Protein AF-A0A1Z5LBX6-F1 (afdb_monomer_lite)

Secondary structure (DSSP, 8-state):
-HHHHHHHHSTT----HHHHHHHHHHHHHHHHHHHHHHHHHHHS---HHHHHHHHHHHHHHHHHHHHHHHHHHHTT--THHHHHHTSHHHHHHHHHHHHHHHHHHHHHHHHHHH--S-----HHHHHHHHHHHHHHHHHHHHHHIIIIIHHHHHHHHHHHHHHHTTTTTTSSSS-----------SSSSSSSSS---------------

Radius of gyration: 26.66 Å; chains: 1; bounding box: 72×55×70 Å

Organism: Ornithodoros moubata (NCBI:txid6938)

Foldseek 3Di:
DVLVVVCVVCLPPDDDPVVVVVLLVLLVVLVVVLVVVVVVVVPDVDDVVVVVVNVVVSVVSNVVSVSSQVSCLSNVNNVPVVVVCPDPVVVVVVQLVVLLVVCLVVLVVVVVVVDPDDDDDDPVVVVVVVVVSSVVSSVVSVVCCVVPVVVVVVVVCVVVCVPPVVPPVPPPPDDDDDDDDDDDPPDPPPDPDPDDDDDDDDDDDDDDD

pLDDT: mean 71.69, std 21.97, range [20.94, 92.88]

Structure (mmCIF, N/CA/C/O backbone):
data_AF-A0A1Z5LBX6-F1
#
_entry.id   AF-A0A1Z5LBX6-F1
#
loop_
_atom_site.group_PDB
_atom_site.id
_atom_site.type_symbol
_atom_site.label_atom_id
_atom_site.label_alt_id
_atom_site.label_comp_id
_atom_site.label_asym_id
_atom_site.label_entity_id
_atom_site.label_seq_id
_atom_site.pdbx_PDB_ins_code
_atom_site.Cartn_x
_atom_site.Cartn_y
_atom_site.Cartn_z
_atom_site.occupancy
_atom_site.B_iso_or_equiv
_atom_site.auth_seq_id
_atom_site.auth_comp_id
_atom_site.auth_asym_id
_atom_site.auth_atom_id
_atom_site.pdbx_PDB_model_num
ATOM 1 N N . MET A 1 1 ? -15.506 7.597 -2.269 1.00 74.12 1 MET A N 1
ATOM 2 C CA . MET A 1 1 ? -16.724 8.251 -1.733 1.00 74.12 1 MET A CA 1
ATOM 3 C C . MET A 1 1 ? -17.893 7.282 -1.579 1.00 74.12 1 MET A C 1
ATOM 5 O O . MET A 1 1 ? -18.380 7.164 -0.465 1.00 74.12 1 MET A O 1
ATOM 9 N N . PHE A 1 2 ? -18.284 6.528 -2.618 1.00 76.62 2 PHE A N 1
ATOM 10 C CA . PHE A 1 2 ? -19.387 5.547 -2.543 1.00 76.62 2 PHE A CA 1
ATOM 11 C C . PHE A 1 2 ? -19.300 4.568 -1.362 1.00 76.62 2 PHE A C 1
ATOM 13 O O . PHE A 1 2 ? -20.263 4.417 -0.619 1.00 76.62 2 PHE A O 1
ATOM 20 N N . LEU A 1 3 ? -18.126 3.980 -1.119 1.00 79.06 3 LEU A N 1
ATOM 21 C CA . LEU A 1 3 ? -17.914 3.110 0.039 1.00 79.06 3 LEU A CA 1
ATOM 22 C C . LEU A 1 3 ? -18.199 3.764 1.384 1.00 79.06 3 LEU A C 1
ATOM 24 O O . LEU A 1 3 ? -18.813 3.140 2.236 1.00 79.06 3 LEU A O 1
ATOM 28 N N . GLY A 1 4 ? -17.745 5.003 1.583 1.00 80.44 4 GLY A N 1
ATOM 29 C CA . GLY A 1 4 ? -17.941 5.706 2.849 1.00 80.44 4 GLY A CA 1
ATOM 30 C C . GLY A 1 4 ? -19.428 5.869 3.156 1.00 80.44 4 GLY A C 1
ATOM 31 O O . GLY A 1 4 ? -19.859 5.609 4.274 1.00 80.44 4 GLY A O 1
ATOM 32 N N . TYR A 1 5 ? -20.227 6.185 2.132 1.00 82.75 5 TYR A N 1
ATOM 33 C CA . TYR A 1 5 ? -21.682 6.240 2.253 1.00 82.75 5 TYR A CA 1
ATOM 34 C C . TYR A 1 5 ? -22.296 4.865 2.565 1.00 82.75 5 TYR A C 1
ATOM 36 O O . TYR A 1 5 ? -23.132 4.748 3.461 1.00 82.75 5 TYR A O 1
ATOM 44 N N . MET A 1 6 ? -21.852 3.805 1.878 1.00 79.38 6 MET A N 1
ATOM 45 C CA . MET A 1 6 ? -22.339 2.444 2.139 1.00 79.38 6 MET A CA 1
ATOM 46 C C . MET A 1 6 ? -21.989 1.965 3.553 1.00 79.38 6 MET A C 1
ATOM 48 O O . MET A 1 6 ? -22.830 1.377 4.222 1.00 79.38 6 MET A O 1
ATOM 52 N N . VAL A 1 7 ? -20.790 2.258 4.051 1.00 80.31 7 VAL A N 1
ATOM 53 C CA . VAL A 1 7 ? -20.359 1.878 5.404 1.00 80.31 7 VAL A CA 1
ATOM 54 C C . VAL A 1 7 ? -21.225 2.537 6.476 1.00 80.31 7 VAL A C 1
ATOM 56 O O . VAL A 1 7 ? -21.634 1.869 7.423 1.00 80.31 7 VAL A O 1
ATOM 59 N N . VAL A 1 8 ? -21.549 3.824 6.324 1.00 80.50 8 VAL A N 1
ATOM 60 C CA . VAL A 1 8 ? -22.410 4.537 7.282 1.00 80.50 8 VAL A CA 1
ATOM 61 C C . VAL A 1 8 ? -23.815 3.932 7.311 1.00 80.50 8 VAL A C 1
ATOM 63 O O . VAL A 1 8 ? -24.392 3.775 8.385 1.00 80.50 8 VAL A O 1
ATOM 66 N N . LYS A 1 9 ? -24.347 3.538 6.148 1.00 78.38 9 LYS A N 1
ATOM 67 C CA . LYS A 1 9 ? -25.707 3.000 6.028 1.00 78.38 9 LYS A CA 1
ATOM 68 C C . LYS A 1 9 ? -25.833 1.520 6.410 1.00 78.38 9 LYS A C 1
ATOM 70 O O . LYS A 1 9 ? -26.871 1.118 6.922 1.00 78.38 9 LYS A O 1
ATOM 75 N N . PHE A 1 10 ? -24.794 0.713 6.196 1.00 71.19 10 PHE A N 1
ATOM 76 C CA . PHE A 1 10 ? -24.823 -0.742 6.405 1.00 71.19 10 PHE A CA 1
ATOM 77 C C . PHE A 1 10 ? -24.069 -1.213 7.658 1.00 71.19 10 PHE A C 1
ATOM 79 O O . PHE A 1 10 ? -23.793 -2.402 7.796 1.00 71.19 10 PHE A O 1
ATOM 86 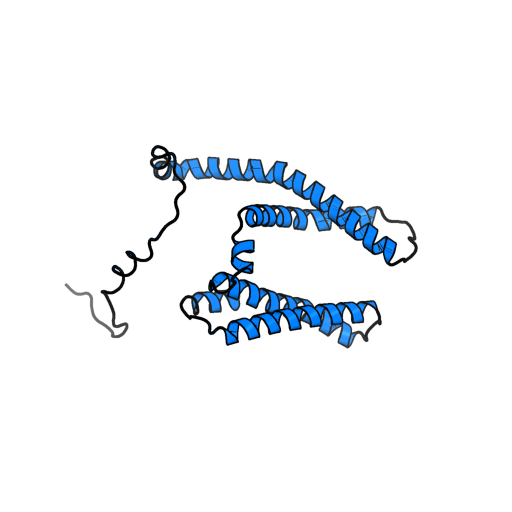N N . ARG A 1 11 ? -23.785 -0.313 8.609 1.00 63.66 11 ARG A N 1
ATOM 87 C CA . ARG A 1 11 ? -2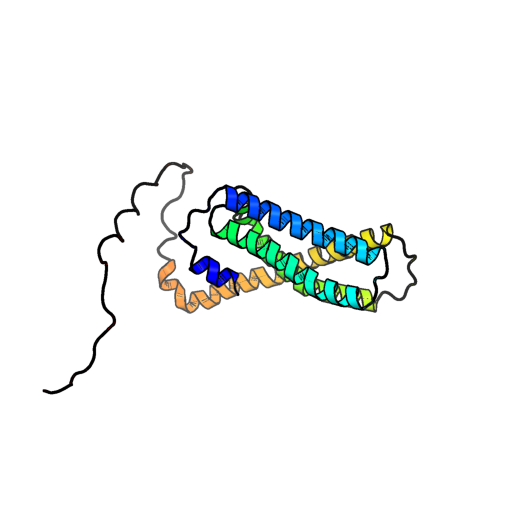2.998 -0.618 9.818 1.00 63.66 11 ARG A CA 1
ATOM 88 C C . ARG A 1 11 ? -23.591 -1.715 10.720 1.00 63.66 11 ARG A C 1
ATOM 90 O O . ARG A 1 11 ? -22.841 -2.353 11.442 1.00 63.66 11 ARG A O 1
ATOM 97 N N . ASN A 1 12 ? -24.903 -1.956 10.663 1.00 61.94 12 ASN A N 1
ATOM 98 C CA . ASN A 1 12 ? -25.601 -2.941 11.506 1.00 61.94 12 ASN A CA 1
ATOM 99 C C . ASN A 1 12 ? -26.180 -4.146 10.740 1.00 61.94 12 ASN A C 1
ATOM 101 O O . ASN A 1 12 ? -26.957 -4.922 11.299 1.00 61.94 12 ASN A O 1
ATOM 105 N N . VAL A 1 13 ? -25.837 -4.330 9.461 1.00 68.31 13 VAL A N 1
ATOM 106 C CA . VAL A 1 13 ? -26.368 -5.459 8.683 1.00 68.31 13 VAL A CA 1
ATOM 107 C C . VAL A 1 13 ? -25.438 -6.661 8.811 1.00 68.31 13 VAL A C 1
ATOM 109 O O . VAL A 1 13 ? -24.296 -6.630 8.364 1.00 68.31 13 VAL A O 1
ATOM 112 N N . LYS A 1 14 ? -25.946 -7.750 9.397 1.00 69.00 14 LYS A N 1
ATOM 113 C CA . LYS A 1 14 ? -25.258 -9.048 9.424 1.00 69.00 14 LYS A CA 1
ATOM 114 C C . LYS A 1 14 ? -25.180 -9.590 7.995 1.00 69.00 14 LYS A C 1
ATOM 116 O O . LYS A 1 14 ? -26.212 -9.925 7.407 1.00 69.00 14 LYS A O 1
ATOM 121 N N . LEU A 1 15 ? -23.980 -9.656 7.417 1.00 72.06 15 LEU A N 1
ATOM 122 C CA . LEU A 1 15 ? -23.807 -10.207 6.075 1.00 72.06 15 LEU A CA 1
ATOM 123 C C . LEU A 1 15 ? -24.004 -11.727 6.111 1.00 72.06 15 LEU A C 1
ATOM 125 O O . LEU A 1 15 ? -23.473 -12.435 6.966 1.00 72.06 15 LEU A O 1
ATOM 129 N N . LYS A 1 16 ? -24.748 -12.256 5.135 1.00 78.50 16 LYS A N 1
ATOM 130 C CA . LYS A 1 16 ? -24.819 -13.705 4.918 1.00 78.50 16 LYS A CA 1
ATOM 131 C C . LYS A 1 16 ? -23.457 -14.205 4.428 1.00 78.50 16 LYS A C 1
ATOM 133 O O . LYS A 1 16 ? -22.846 -13.584 3.557 1.00 78.50 16 LYS A O 1
ATOM 138 N N . ARG A 1 17 ? -23.032 -15.386 4.901 1.00 76.38 17 ARG A N 1
ATOM 139 C CA . ARG A 1 17 ? -21.781 -16.049 4.468 1.00 76.38 17 ARG A CA 1
ATOM 140 C C . ARG A 1 17 ? -21.661 -16.161 2.943 1.00 76.38 17 ARG A C 1
ATOM 142 O O . ARG A 1 17 ? -20.570 -16.024 2.408 1.00 76.38 17 ARG A O 1
ATOM 149 N N . LEU A 1 18 ? -22.781 -16.346 2.237 1.00 78.00 18 LEU A N 1
ATOM 150 C CA . LEU A 1 18 ? -22.805 -16.410 0.774 1.00 78.00 18 LEU A CA 1
ATOM 151 C C . LEU A 1 18 ? -22.325 -15.098 0.127 1.00 78.00 18 LEU A C 1
ATOM 153 O O . LEU A 1 18 ? -21.482 -15.119 -0.760 1.00 78.00 18 LEU A O 1
ATOM 157 N N . THR A 1 19 ? -22.812 -13.951 0.609 1.00 80.31 19 THR A N 1
ATOM 158 C CA . THR A 1 19 ? -22.419 -12.622 0.113 1.00 80.31 19 THR A CA 1
ATOM 159 C C . THR A 1 19 ? -20.940 -12.350 0.368 1.00 80.31 19 THR A C 1
ATOM 161 O O . THR A 1 19 ? -20.261 -11.780 -0.482 1.00 80.31 19 THR A O 1
ATOM 164 N N . GLN A 1 20 ? -20.422 -12.810 1.508 1.00 80.19 20 GLN A N 1
ATOM 165 C CA . GLN A 1 20 ? -19.001 -12.725 1.823 1.00 80.19 20 GLN A CA 1
ATOM 166 C C . GLN A 1 20 ? -18.164 -13.526 0.815 1.00 80.19 20 GLN A C 1
ATOM 168 O O . GLN A 1 20 ? -17.239 -12.969 0.230 1.00 80.19 20 GLN A O 1
ATOM 173 N N . VAL A 1 21 ? -18.509 -14.793 0.558 1.00 83.44 21 VAL A N 1
ATOM 174 C CA . VAL A 1 21 ? -17.784 -15.648 -0.403 1.00 83.44 21 VAL A CA 1
ATOM 175 C C . VAL A 1 21 ? -17.838 -15.074 -1.817 1.00 83.44 21 VAL A C 1
ATOM 177 O O . VAL A 1 21 ? -16.799 -14.961 -2.461 1.00 83.44 21 VAL A O 1
ATOM 180 N N . VAL A 1 22 ? -19.016 -14.646 -2.282 1.00 84.94 22 VAL A N 1
ATOM 181 C CA . VAL A 1 22 ? -19.174 -14.031 -3.613 1.00 84.94 22 VAL A CA 1
ATOM 182 C C . VAL A 1 22 ? -18.304 -12.785 -3.739 1.00 84.94 22 VAL A C 1
ATOM 184 O O . VAL A 1 22 ? -17.637 -12.599 -4.752 1.00 84.94 22 VAL A O 1
ATOM 187 N N . GLY A 1 23 ? -18.258 -11.962 -2.697 1.00 84.62 23 GLY A N 1
ATOM 188 C CA . GLY A 1 23 ? -17.413 -10.783 -2.673 1.00 84.62 23 GLY A CA 1
ATOM 189 C C . GLY A 1 23 ? -15.916 -11.095 -2.715 1.00 84.62 23 GLY A C 1
ATOM 190 O O . GLY A 1 23 ? -15.185 -10.475 -3.481 1.00 84.62 23 GLY A O 1
ATOM 191 N N . TRP A 1 24 ? -15.459 -12.103 -1.965 1.00 86.25 24 TRP A N 1
ATOM 192 C CA . TRP A 1 24 ? -14.072 -12.576 -2.041 1.00 86.25 24 TRP A CA 1
ATOM 193 C C . TRP A 1 24 ? -13.726 -13.111 -3.430 1.00 86.25 24 TRP A C 1
ATOM 195 O O . TRP A 1 24 ? -12.733 -12.682 -4.017 1.00 86.25 24 TRP A O 1
ATOM 205 N N . CYS A 1 25 ? -14.562 -13.990 -3.987 1.00 89.19 25 CYS A N 1
ATOM 206 C CA . CYS A 1 25 ? -14.379 -14.517 -5.338 1.00 89.19 25 CYS A CA 1
ATOM 207 C C . CYS A 1 25 ? -14.366 -13.394 -6.379 1.00 89.19 25 CYS A C 1
ATOM 209 O O . CYS A 1 25 ? -13.506 -13.395 -7.255 1.00 89.19 25 CYS A O 1
ATOM 211 N N . SER A 1 26 ? -15.260 -12.411 -6.256 1.00 87.06 26 SER A N 1
ATOM 212 C CA . SER A 1 26 ? -15.303 -11.250 -7.144 1.00 87.06 26 SER A CA 1
ATOM 213 C C . SER A 1 26 ? -14.026 -10.416 -7.042 1.00 87.06 26 SER A C 1
ATOM 215 O O . SER A 1 26 ? -13.458 -10.062 -8.072 1.00 87.06 26 SER A O 1
ATOM 217 N N . SER A 1 27 ? -13.533 -10.118 -5.836 1.00 88.31 27 SER A N 1
ATOM 218 C CA . SER A 1 27 ? -12.285 -9.362 -5.661 1.00 88.31 27 SER A CA 1
ATOM 219 C C . SER A 1 27 ? -11.076 -10.103 -6.235 1.00 88.31 27 SER A C 1
ATOM 221 O O . SER A 1 27 ? -10.263 -9.491 -6.929 1.00 88.31 27 SER A O 1
ATOM 223 N N . PHE A 1 28 ? -10.973 -11.415 -6.004 1.00 90.19 28 PHE A N 1
ATOM 224 C CA . PHE A 1 28 ? -9.905 -12.236 -6.582 1.00 90.19 28 PHE A CA 1
ATOM 225 C C . PHE A 1 28 ? -10.001 -12.310 -8.106 1.00 90.19 28 PHE A C 1
ATOM 227 O O . PHE A 1 28 ? -8.995 -12.118 -8.785 1.00 90.19 28 PHE A O 1
ATOM 234 N N . ALA A 1 29 ? -11.199 -12.525 -8.650 1.00 91.19 29 ALA A N 1
ATOM 235 C CA . ALA A 1 29 ? -11.421 -12.576 -10.091 1.00 91.19 29 ALA A CA 1
ATOM 236 C C . ALA A 1 29 ? -11.036 -11.253 -10.764 1.00 91.19 29 ALA A C 1
ATOM 238 O O . ALA A 1 29 ? -10.327 -11.263 -11.768 1.00 91.19 29 ALA A O 1
ATOM 239 N N . VAL A 1 30 ? -11.430 -10.115 -10.184 1.00 89.81 30 VAL A N 1
ATOM 240 C CA . VAL A 1 30 ? -11.057 -8.789 -10.697 1.00 89.81 30 VAL A CA 1
ATOM 241 C C . VAL A 1 30 ? -9.544 -8.570 -10.607 1.00 89.81 30 VAL A C 1
ATOM 243 O O . VAL A 1 30 ? -8.946 -8.097 -11.571 1.00 89.81 30 VAL A O 1
ATOM 246 N N . GLY A 1 31 ? -8.901 -8.956 -9.501 1.00 87.06 31 GLY A N 1
ATOM 247 C CA . GLY A 1 31 ? -7.445 -8.857 -9.353 1.00 87.06 31 GLY A CA 1
ATOM 248 C C . GLY A 1 31 ? -6.684 -9.685 -10.394 1.00 87.06 31 GLY A C 1
ATOM 249 O O . GLY A 1 31 ? -5.783 -9.171 -11.057 1.00 87.06 31 GLY A O 1
ATOM 250 N N . VAL A 1 32 ? -7.084 -10.944 -10.594 1.00 88.88 32 VAL A N 1
ATOM 251 C CA . VAL A 1 32 ? -6.481 -11.835 -11.599 1.00 88.88 32 VAL A CA 1
ATOM 252 C C . VAL A 1 32 ? -6.734 -11.318 -13.013 1.00 88.88 32 VAL A C 1
ATOM 254 O O . VAL A 1 32 ? -5.808 -11.298 -13.820 1.00 88.88 32 VAL A O 1
ATOM 257 N N . ALA A 1 33 ? -7.945 -10.842 -13.312 1.00 87.81 33 ALA A N 1
ATOM 258 C CA . ALA A 1 33 ? -8.269 -10.267 -14.615 1.00 87.81 33 ALA A CA 1
ATOM 259 C C . ALA A 1 33 ? -7.388 -9.049 -14.937 1.00 87.81 33 ALA A C 1
ATOM 261 O O . ALA A 1 33 ? -6.884 -8.933 -16.054 1.00 87.81 33 ALA A O 1
ATOM 262 N N . VAL A 1 34 ? -7.146 -8.172 -13.955 1.00 86.75 34 VAL A N 1
ATOM 263 C CA . VAL A 1 34 ? -6.250 -7.017 -14.116 1.00 86.75 34 VAL A CA 1
ATOM 264 C C . VAL A 1 34 ? -4.805 -7.463 -14.360 1.00 86.75 34 VAL A C 1
ATOM 266 O O . VAL A 1 34 ? -4.155 -6.933 -15.258 1.00 86.75 34 VAL A O 1
ATOM 269 N N . LEU A 1 35 ? -4.302 -8.457 -13.623 1.00 84.94 35 LEU A N 1
ATOM 270 C CA . LEU A 1 35 ? -2.941 -8.974 -13.819 1.00 84.94 35 LEU A CA 1
ATOM 271 C C . LEU A 1 35 ? -2.761 -9.652 -15.181 1.00 84.94 35 LEU A C 1
ATOM 273 O O . LEU A 1 35 ? -1.756 -9.428 -15.854 1.00 84.94 35 LEU A O 1
ATOM 277 N N . TRP A 1 36 ? -3.742 -10.443 -15.616 1.00 83.19 36 TRP A N 1
ATOM 278 C CA . TRP A 1 36 ? -3.700 -11.097 -16.923 1.00 83.19 36 TRP A CA 1
ATOM 279 C C . TRP A 1 36 ? -3.721 -10.063 -18.050 1.00 83.19 36 TRP A C 1
ATOM 281 O O . TRP A 1 36 ? -2.927 -10.134 -18.990 1.00 83.19 36 TRP A O 1
ATOM 291 N N . ALA A 1 37 ? -4.575 -9.048 -17.929 1.00 81.31 37 ALA A N 1
ATOM 292 C CA . ALA A 1 37 ? -4.619 -7.953 -18.884 1.00 81.31 37 ALA A CA 1
ATOM 293 C C . ALA A 1 37 ? -3.300 -7.150 -18.902 1.00 81.31 37 ALA A C 1
ATOM 295 O O . ALA A 1 37 ? -2.824 -6.791 -19.980 1.00 81.31 37 ALA A O 1
ATOM 296 N N . ALA A 1 38 ? -2.646 -6.955 -17.750 1.00 79.50 38 ALA A N 1
ATOM 297 C CA . ALA A 1 38 ? -1.326 -6.324 -17.667 1.00 79.50 38 ALA A CA 1
ATOM 298 C C . ALA A 1 38 ? -0.226 -7.162 -18.334 1.00 79.50 38 ALA A C 1
ATOM 300 O O . ALA A 1 38 ? 0.678 -6.617 -18.969 1.00 79.50 38 ALA A O 1
ATOM 301 N N . TYR A 1 39 ? -0.288 -8.487 -18.203 1.00 78.00 39 TYR A N 1
ATOM 302 C CA . TYR A 1 39 ? 0.648 -9.384 -18.873 1.00 78.00 39 TYR A CA 1
ATOM 303 C C . TYR A 1 39 ? 0.474 -9.323 -20.394 1.00 78.00 39 TYR A C 1
ATOM 305 O O . TYR A 1 39 ? 1.447 -9.135 -21.124 1.00 78.00 39 TYR A O 1
ATOM 313 N N . ARG A 1 40 ? -0.776 -9.384 -20.870 1.00 75.44 40 ARG A N 1
ATOM 314 C CA . ARG A 1 40 ? -1.103 -9.298 -22.300 1.00 75.44 40 ARG A CA 1
ATOM 315 C C . ARG A 1 40 ? -0.647 -7.978 -22.916 1.00 75.44 40 ARG A C 1
ATOM 317 O O . ARG A 1 40 ? -0.111 -7.980 -24.017 1.00 75.44 40 ARG A O 1
ATOM 324 N N . TRP A 1 41 ? -0.789 -6.888 -22.167 1.00 72.06 41 TRP A N 1
ATOM 325 C CA . TRP A 1 41 ? -0.301 -5.566 -22.542 1.00 72.06 41 TRP A CA 1
ATOM 326 C C . TRP A 1 41 ? 1.209 -5.500 -22.782 1.00 72.06 41 TRP A C 1
ATOM 328 O O . TRP A 1 41 ? 1.669 -4.808 -23.683 1.00 72.06 41 TRP A O 1
ATOM 338 N N . ASN A 1 42 ? 1.990 -6.175 -21.937 1.00 71.00 42 ASN A N 1
ATOM 339 C CA . ASN A 1 42 ? 3.449 -6.159 -22.037 1.00 71.00 42 ASN A CA 1
ATOM 340 C C . ASN A 1 42 ? 3.978 -7.124 -23.110 1.00 71.00 42 ASN A C 1
ATOM 342 O O . ASN A 1 42 ? 5.107 -6.952 -23.559 1.00 71.00 42 ASN A O 1
ATOM 346 N N . ALA A 1 43 ? 3.193 -8.134 -23.496 1.00 71.50 43 ALA A N 1
ATOM 347 C CA . ALA A 1 43 ? 3.588 -9.146 -24.473 1.00 71.50 43 ALA A CA 1
ATOM 348 C C . ALA A 1 43 ? 3.253 -8.759 -25.926 1.00 71.50 43 ALA A C 1
ATOM 350 O O . ALA A 1 43 ? 4.024 -9.068 -26.830 1.00 71.50 43 ALA A O 1
ATOM 351 N N . GLU A 1 44 ? 2.126 -8.085 -26.165 1.00 69.38 44 GLU A N 1
ATOM 352 C CA . GLU A 1 44 ? 1.671 -7.688 -27.503 1.00 69.38 44 GLU A CA 1
ATOM 353 C C . GLU A 1 44 ? 1.366 -6.187 -27.503 1.00 69.38 44 GLU A C 1
ATOM 355 O O . GLU A 1 44 ? 0.587 -5.742 -26.666 1.00 69.38 44 GLU A O 1
ATOM 360 N N . LEU A 1 45 ? 1.948 -5.403 -28.428 1.00 66.69 45 LEU A N 1
ATOM 361 C CA . LEU A 1 45 ? 1.612 -3.980 -28.585 1.00 66.69 45 LEU A CA 1
ATOM 362 C C . LEU A 1 45 ? 0.153 -3.857 -29.064 1.00 66.69 45 LEU A C 1
ATOM 364 O O . LEU A 1 45 ? -0.114 -4.097 -30.245 1.00 66.69 45 LEU A O 1
ATOM 368 N N . PRO A 1 46 ? -0.812 -3.490 -28.199 1.00 70.75 46 PRO A N 1
ATOM 369 C CA . PRO A 1 46 ? -2.212 -3.468 -28.586 1.00 70.75 46 PRO A CA 1
ATOM 370 C C . PRO A 1 46 ? -2.508 -2.225 -29.429 1.00 70.75 46 PRO A C 1
ATOM 372 O O . PRO A 1 46 ? -1.848 -1.191 -29.316 1.00 70.75 46 PRO A O 1
ATOM 375 N N . THR A 1 47 ? -3.575 -2.274 -30.228 1.00 76.25 47 THR A N 1
ATOM 376 C CA . THR A 1 47 ? -4.106 -1.087 -30.912 1.00 76.25 47 THR A CA 1
ATOM 377 C C . THR A 1 47 ? -4.401 0.037 -29.907 1.00 76.25 47 THR A C 1
ATOM 379 O O . THR A 1 47 ? -5.002 -0.208 -28.860 1.00 76.25 47 THR A O 1
ATOM 382 N N . ALA A 1 48 ? -4.071 1.288 -30.255 1.00 76.12 48 ALA A N 1
ATOM 383 C CA . ALA A 1 48 ? -4.183 2.468 -29.381 1.00 76.12 48 ALA A CA 1
ATOM 384 C C . ALA A 1 48 ? -5.554 2.649 -28.682 1.00 76.12 48 ALA A C 1
ATOM 386 O O . ALA A 1 48 ? -5.637 3.214 -27.594 1.00 76.12 48 ALA A O 1
ATOM 387 N N . ARG A 1 49 ? -6.640 2.140 -29.280 1.00 78.50 49 ARG A N 1
ATOM 388 C CA . ARG A 1 49 ? -7.994 2.176 -28.698 1.00 78.50 49 ARG A CA 1
ATOM 389 C C . ARG A 1 49 ? -8.140 1.248 -27.494 1.00 78.50 49 ARG A C 1
ATOM 391 O O . ARG A 1 49 ? -8.566 1.685 -26.431 1.00 78.50 49 ARG A O 1
ATOM 398 N N . VAL A 1 50 ? -7.745 -0.016 -27.654 1.00 79.62 50 VAL A N 1
ATOM 399 C CA . VAL A 1 50 ? -7.682 -0.993 -26.552 1.00 79.62 50 VAL A CA 1
ATOM 400 C C . VAL A 1 50 ? -6.705 -0.489 -25.497 1.00 79.62 50 VAL A C 1
ATOM 402 O O . VAL A 1 50 ? -6.931 -0.660 -24.298 1.00 79.62 50 VAL A O 1
ATOM 405 N N . ALA A 1 51 ? -5.674 0.221 -25.966 1.00 79.38 51 ALA A N 1
ATOM 406 C CA . ALA A 1 51 ? -4.675 0.799 -25.113 1.00 79.38 51 ALA A CA 1
ATOM 407 C C . ALA A 1 51 ? -5.267 1.781 -24.079 1.00 79.38 51 ALA A C 1
ATOM 409 O O . ALA A 1 51 ? -5.198 1.591 -22.859 1.00 79.38 51 ALA A O 1
ATOM 410 N N . ALA A 1 52 ? -5.924 2.817 -24.587 1.00 82.81 52 ALA A N 1
ATOM 411 C CA . ALA A 1 52 ? -6.531 3.854 -23.766 1.00 82.81 52 ALA A CA 1
ATOM 412 C C . ALA A 1 52 ? -7.598 3.304 -22.801 1.00 82.81 52 ALA A C 1
ATOM 414 O O . ALA A 1 52 ? -7.638 3.703 -21.635 1.00 82.81 52 ALA A O 1
ATOM 415 N N . VAL A 1 53 ? -8.426 2.359 -23.263 1.00 84.50 53 VAL A N 1
ATOM 416 C CA . VAL A 1 53 ? -9.483 1.751 -22.438 1.00 84.50 53 VAL A CA 1
ATOM 417 C C . VAL A 1 53 ? -8.879 1.010 -21.247 1.00 84.50 53 VAL A C 1
ATOM 419 O O . VAL A 1 53 ? -9.268 1.251 -20.107 1.00 84.50 53 VAL A O 1
ATOM 422 N N . TYR A 1 54 ? -7.869 0.170 -21.470 1.00 83.06 54 TYR A N 1
ATOM 423 C CA . TYR A 1 54 ? -7.216 -0.554 -20.382 1.00 83.06 54 TYR A CA 1
ATOM 424 C C . TYR A 1 54 ? -6.510 0.382 -19.385 1.00 83.06 54 TYR A C 1
ATOM 426 O O . TYR A 1 54 ? -6.630 0.211 -18.165 1.00 83.06 54 TYR A O 1
ATOM 434 N N . ALA A 1 55 ? -5.816 1.409 -19.887 1.00 83.06 55 ALA A N 1
ATOM 435 C CA . ALA A 1 55 ? -5.128 2.390 -19.051 1.00 83.06 55 ALA A CA 1
ATOM 436 C C . ALA A 1 55 ? -6.091 3.105 -18.084 1.00 83.06 55 ALA A C 1
ATOM 438 O O . ALA A 1 55 ? -5.736 3.325 -16.925 1.00 83.06 55 ALA A O 1
ATOM 439 N N . ALA A 1 56 ? -7.321 3.391 -18.520 1.00 86.31 56 ALA A N 1
ATOM 440 C CA . ALA A 1 56 ? -8.354 3.984 -17.675 1.00 86.31 56 ALA A CA 1
ATOM 441 C C . ALA A 1 56 ? -9.024 2.962 -16.734 1.00 86.31 56 ALA A C 1
ATOM 443 O O . ALA A 1 56 ? -9.253 3.257 -15.560 1.00 86.31 56 ALA A O 1
ATOM 444 N N . THR A 1 57 ? -9.329 1.752 -17.215 1.00 87.56 57 THR A N 1
ATOM 445 C CA . THR A 1 57 ? -10.158 0.789 -16.471 1.00 87.56 57 THR A CA 1
ATOM 446 C C . THR A 1 57 ? -9.395 0.028 -15.389 1.00 87.56 57 THR A C 1
ATOM 448 O O . THR A 1 57 ? -9.969 -0.230 -14.330 1.00 87.56 57 THR A O 1
ATOM 451 N N . HIS A 1 58 ? -8.117 -0.316 -15.595 1.00 87.06 58 HIS A N 1
ATOM 452 C CA . HIS A 1 58 ? -7.400 -1.196 -14.657 1.00 87.06 58 HIS A CA 1
ATOM 453 C C . HIS A 1 58 ? -7.325 -0.618 -13.233 1.00 87.06 58 HIS A C 1
ATOM 455 O O . HIS A 1 58 ? -7.522 -1.347 -12.261 1.00 87.06 58 HIS A O 1
ATOM 461 N N . ARG A 1 59 ? -7.114 0.702 -13.095 1.00 86.81 59 ARG A N 1
ATOM 462 C CA . ARG A 1 59 ? -7.070 1.373 -11.782 1.00 86.81 59 ARG A CA 1
ATOM 463 C C . ARG A 1 59 ? -8.428 1.350 -11.097 1.00 86.81 59 ARG A C 1
ATOM 465 O O . ARG A 1 59 ? -8.501 1.095 -9.903 1.00 86.81 59 ARG A O 1
ATOM 472 N N . VAL A 1 60 ? -9.503 1.590 -11.848 1.00 90.56 60 VAL A N 1
ATOM 473 C CA . VAL A 1 60 ? -10.872 1.578 -11.312 1.00 90.56 60 VAL A CA 1
ATOM 474 C C . VAL A 1 60 ? -11.246 0.167 -10.863 1.00 90.56 60 VAL A C 1
ATOM 476 O O . VAL A 1 60 ? -11.732 -0.003 -9.748 1.00 90.56 60 VAL A O 1
ATOM 479 N N . ALA A 1 61 ? -10.955 -0.845 -11.682 1.00 89.25 61 ALA A N 1
ATOM 480 C CA . ALA A 1 61 ? -11.193 -2.246 -11.348 1.00 89.25 61 ALA A CA 1
ATOM 481 C C . ALA A 1 61 ? -10.439 -2.658 -10.072 1.00 89.25 61 ALA A C 1
ATOM 483 O O . ALA A 1 61 ? -11.035 -3.221 -9.152 1.00 89.25 61 ALA A O 1
ATOM 484 N N . TRP A 1 62 ? -9.160 -2.287 -9.963 1.00 89.19 62 TRP A N 1
ATOM 485 C CA . TRP A 1 62 ? -8.368 -2.506 -8.752 1.00 89.19 62 TRP A CA 1
ATOM 486 C C . TRP A 1 62 ? -8.965 -1.802 -7.524 1.00 89.19 62 TRP A C 1
ATOM 488 O O . TRP A 1 62 ? -9.119 -2.410 -6.464 1.00 89.19 62 TRP A O 1
ATOM 498 N N . CYS A 1 63 ? -9.383 -0.543 -7.669 1.00 89.62 63 CYS A N 1
ATOM 499 C CA . CYS A 1 63 ? -10.042 0.205 -6.601 1.00 89.62 63 CYS A CA 1
ATOM 500 C C . CYS A 1 63 ? -11.370 -0.427 -6.167 1.00 89.62 63 CYS A C 1
ATOM 502 O O . CYS A 1 63 ? -11.675 -0.395 -4.981 1.00 89.62 63 CYS A O 1
ATOM 504 N N . ILE A 1 64 ? -12.151 -1.014 -7.080 1.00 88.81 64 ILE A N 1
ATOM 505 C CA . ILE A 1 64 ? -13.396 -1.733 -6.753 1.00 88.81 64 ILE A CA 1
ATOM 506 C C . ILE A 1 64 ? -13.088 -3.007 -5.952 1.00 88.81 64 ILE A C 1
ATOM 508 O O . ILE A 1 64 ? -13.758 -3.288 -4.955 1.00 88.81 64 ILE A O 1
ATOM 512 N N . ALA A 1 65 ? -12.044 -3.745 -6.334 1.00 87.94 65 ALA A N 1
ATOM 513 C CA . ALA A 1 65 ? -11.612 -4.932 -5.598 1.00 87.94 65 ALA A CA 1
ATOM 514 C C . ALA A 1 65 ? -11.138 -4.581 -4.174 1.00 87.94 65 ALA A C 1
ATOM 516 O O . ALA A 1 65 ? -11.569 -5.219 -3.208 1.00 87.94 65 ALA A O 1
ATOM 517 N N . LEU A 1 66 ? -10.321 -3.528 -4.034 1.00 87.25 66 LEU A N 1
ATOM 518 C CA . LEU A 1 66 ? -9.893 -2.988 -2.735 1.00 87.25 66 LEU A CA 1
ATOM 519 C C . LEU A 1 66 ? -11.059 -2.407 -1.933 1.00 87.25 66 LEU A C 1
ATOM 521 O O . LEU A 1 66 ? -11.095 -2.499 -0.711 1.00 87.25 66 LEU A O 1
ATOM 525 N N . SER A 1 67 ? -12.028 -1.814 -2.620 1.00 88.38 67 SER A N 1
ATOM 526 C CA . SER A 1 67 ? -13.225 -1.243 -2.023 1.00 88.38 67 SER A CA 1
ATOM 527 C C . SER A 1 67 ? -14.021 -2.304 -1.264 1.00 88.38 67 SER A C 1
ATOM 529 O O . SER A 1 67 ? -14.362 -2.118 -0.093 1.00 88.38 67 SER A O 1
ATOM 531 N N . TRP A 1 68 ? -14.249 -3.453 -1.898 1.00 86.31 68 TRP A N 1
ATOM 532 C CA . TRP A 1 68 ? -14.880 -4.590 -1.238 1.00 86.31 68 TRP A CA 1
ATOM 533 C C . TRP A 1 68 ? -14.056 -5.114 -0.051 1.00 86.31 68 TRP A C 1
ATOM 535 O O . TRP A 1 68 ? -14.615 -5.373 1.014 1.00 86.31 68 TRP A O 1
ATOM 545 N N . LEU A 1 69 ? -12.730 -5.207 -0.202 1.00 84.62 69 LEU A N 1
ATOM 546 C CA . LEU A 1 69 ? -11.827 -5.646 0.867 1.00 84.62 69 LEU A CA 1
ATOM 547 C C . LEU A 1 69 ? -11.954 -4.758 2.114 1.00 84.62 69 LEU A C 1
ATOM 549 O O . LEU A 1 69 ? -12.170 -5.256 3.217 1.00 84.62 69 LEU A O 1
ATOM 553 N N . THR A 1 70 ? -11.892 -3.439 1.936 1.00 85.62 70 THR A N 1
ATOM 554 C CA . THR A 1 70 ? -12.042 -2.472 3.030 1.00 85.62 70 THR A CA 1
ATOM 555 C C . THR A 1 70 ? -13.426 -2.560 3.674 1.00 85.62 70 THR A C 1
ATOM 557 O O . THR A 1 70 ? -13.542 -2.502 4.897 1.00 85.62 70 THR A O 1
ATOM 560 N N . PHE A 1 71 ? -14.482 -2.749 2.878 1.00 84.44 71 PHE A N 1
ATOM 561 C CA . PHE A 1 71 ? -15.836 -2.948 3.399 1.00 84.44 71 PHE A CA 1
ATOM 562 C C . PHE A 1 71 ? -15.949 -4.219 4.262 1.00 84.44 71 PHE A C 1
ATOM 564 O O . PHE A 1 71 ? -16.560 -4.188 5.333 1.00 84.44 71 PHE A O 1
ATOM 571 N N . ALA A 1 72 ? -15.313 -5.317 3.846 1.00 83.62 72 ALA A N 1
ATOM 572 C CA . ALA A 1 72 ? -15.269 -6.558 4.619 1.00 83.62 72 ALA A CA 1
ATOM 573 C C . ALA A 1 72 ? -14.529 -6.384 5.959 1.00 83.62 72 ALA A C 1
ATOM 575 O O . ALA A 1 72 ? -14.984 -6.909 6.974 1.00 83.62 72 ALA A O 1
ATOM 576 N N . CYS A 1 73 ? -13.442 -5.604 5.980 1.00 80.56 73 CYS A N 1
ATOM 577 C CA . CYS A 1 73 ? -12.710 -5.289 7.211 1.00 80.56 73 CYS A CA 1
ATOM 578 C C . CYS A 1 73 ? -13.531 -4.431 8.185 1.00 80.56 73 CYS A C 1
ATOM 580 O O . CYS A 1 73 ? -13.467 -4.647 9.386 1.00 80.56 73 CYS A O 1
ATOM 582 N N . ILE A 1 74 ? -14.310 -3.461 7.692 1.00 79.94 74 ILE A N 1
ATOM 583 C CA . ILE A 1 74 ? -15.098 -2.570 8.566 1.00 79.94 74 ILE A CA 1
ATOM 584 C C . ILE A 1 74 ? -16.320 -3.284 9.155 1.00 79.94 74 ILE A C 1
ATOM 586 O O . ILE A 1 74 ? -16.758 -2.971 10.258 1.00 79.94 74 ILE A O 1
ATOM 590 N N . THR A 1 75 ? -16.895 -4.233 8.419 1.00 79.56 75 THR A N 1
ATOM 591 C CA . THR A 1 75 ? -18.100 -4.950 8.854 1.00 79.56 75 THR A CA 1
ATOM 592 C C . THR A 1 75 ? -17.817 -6.058 9.872 1.00 79.56 75 THR A C 1
ATOM 594 O O . THR A 1 75 ? -18.768 -6.695 10.314 1.00 79.56 75 THR A O 1
ATOM 597 N N . GLY A 1 76 ? -16.562 -6.320 10.258 1.00 74.38 76 GLY A N 1
ATOM 598 C CA . GLY A 1 76 ? -16.222 -7.390 11.210 1.00 74.38 76 GLY A CA 1
ATOM 599 C C . GLY A 1 76 ? -16.292 -8.805 10.614 1.00 74.38 76 GLY A C 1
ATOM 600 O O . GLY A 1 76 ? -16.223 -9.805 11.328 1.00 74.38 76 GLY A O 1
ATOM 601 N N . HIS A 1 77 ? -16.506 -8.910 9.297 1.00 73.62 77 HIS A N 1
ATOM 602 C CA . HIS A 1 77 ? -16.637 -10.180 8.574 1.00 73.62 77 HIS A CA 1
ATOM 603 C C . HIS A 1 77 ? -15.344 -10.521 7.808 1.00 73.62 77 HIS A C 1
ATOM 605 O O . HIS A 1 77 ? -15.338 -11.409 6.953 1.00 73.62 77 HIS A O 1
ATOM 611 N N . GLY A 1 78 ? -14.233 -9.830 8.092 1.00 71.44 78 GLY A N 1
ATOM 612 C CA . GLY A 1 78 ? -12.945 -10.032 7.420 1.00 71.44 78 GLY A CA 1
ATOM 613 C C . GLY A 1 78 ? -12.182 -11.272 7.897 1.00 71.44 78 GLY A C 1
ATOM 614 O O . GLY A 1 78 ? -11.247 -11.719 7.227 1.00 71.44 78 GLY A O 1
ATOM 615 N N . GLY A 1 79 ? -12.576 -11.854 9.035 1.00 79.69 79 GLY A N 1
ATOM 616 C CA . GLY A 1 79 ? -11.978 -13.070 9.585 1.00 79.69 79 GLY A CA 1
ATOM 617 C C . GLY A 1 79 ? -10.472 -12.916 9.814 1.00 79.69 79 GLY A C 1
ATOM 618 O O . GLY A 1 79 ? -10.032 -1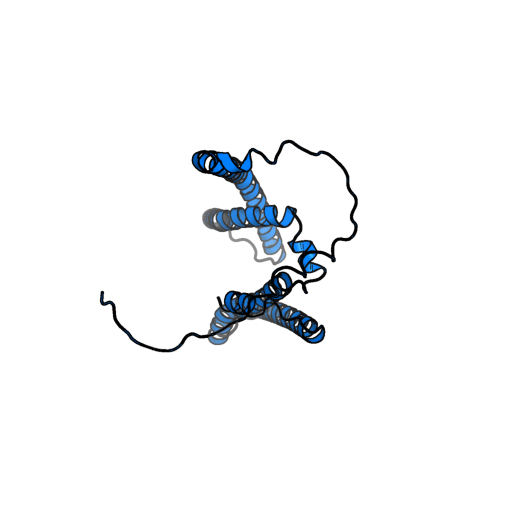2.119 10.638 1.00 79.69 79 GLY A O 1
ATOM 619 N N . TYR A 1 80 ? -9.667 -13.683 9.075 1.00 78.38 80 TYR A N 1
ATOM 620 C CA . TYR A 1 80 ? -8.207 -13.664 9.211 1.00 78.38 80 TYR A CA 1
ATOM 621 C C . TYR A 1 80 ? -7.571 -12.347 8.736 1.00 78.38 80 TYR A C 1
ATOM 623 O O . TYR A 1 80 ? -6.620 -11.873 9.356 1.00 78.38 80 TYR A O 1
ATOM 631 N N . ILE A 1 81 ? -8.110 -11.722 7.680 1.00 81.62 81 ILE A N 1
ATOM 632 C CA . ILE A 1 81 ? -7.558 -10.472 7.135 1.00 81.62 81 ILE A CA 1
ATOM 633 C C . ILE A 1 81 ? -7.713 -9.330 8.137 1.00 81.62 81 ILE A C 1
ATOM 635 O O . ILE A 1 81 ? -6.785 -8.552 8.327 1.00 81.62 81 ILE A O 1
ATOM 639 N N . GLU A 1 82 ? -8.855 -9.258 8.816 1.00 83.25 82 GLU A N 1
ATOM 640 C CA . GLU A 1 82 ? -9.106 -8.243 9.838 1.00 83.25 82 GLU A CA 1
ATOM 641 C C . GLU A 1 82 ? -8.089 -8.330 10.977 1.00 83.25 82 GLU A C 1
ATOM 643 O O . GLU A 1 82 ? -7.542 -7.312 11.386 1.00 83.25 82 GLU A O 1
ATOM 648 N N . ARG A 1 83 ? -7.740 -9.549 11.403 1.00 82.06 83 ARG A N 1
ATOM 649 C CA . ARG A 1 83 ? -6.729 -9.779 12.443 1.00 82.06 83 ARG A CA 1
ATOM 650 C C . ARG A 1 83 ? -5.316 -9.376 12.012 1.00 82.06 83 ARG A C 1
ATOM 652 O O . ARG A 1 83 ? -4.542 -8.906 12.843 1.00 82.06 83 ARG A O 1
ATOM 659 N N . ILE A 1 84 ? -4.970 -9.573 10.738 1.00 85.38 84 ILE A N 1
ATOM 660 C CA . ILE A 1 84 ? -3.691 -9.103 10.182 1.00 85.38 84 ILE A CA 1
ATOM 661 C C . ILE A 1 84 ? -3.667 -7.574 10.142 1.00 85.38 84 ILE A C 1
ATOM 663 O O . ILE A 1 84 ? -2.665 -6.960 10.505 1.00 85.38 84 ILE A O 1
ATOM 667 N N . LEU A 1 85 ? -4.766 -6.957 9.707 1.00 77.44 85 LEU A N 1
ATOM 668 C CA . LEU A 1 85 ? -4.846 -5.511 9.521 1.00 77.44 85 LEU A CA 1
ATOM 669 C C . LEU A 1 85 ? -4.948 -4.753 10.849 1.00 77.44 85 LEU A C 1
ATOM 671 O O . LEU A 1 85 ? -4.420 -3.653 10.971 1.00 77.44 85 LEU A O 1
ATOM 675 N N . SER A 1 86 ? -5.570 -5.357 11.863 1.00 79.88 86 SER A N 1
ATOM 676 C CA . SER A 1 86 ? -5.630 -4.824 13.226 1.00 79.88 86 SER A CA 1
ATOM 677 C C . SER A 1 86 ? -4.325 -5.021 14.005 1.00 79.88 86 SER A C 1
ATOM 679 O O . SER A 1 86 ? -4.277 -4.765 15.210 1.00 79.88 86 SER A O 1
ATOM 681 N N . TRP A 1 87 ? -3.269 -5.536 13.371 1.00 83.75 87 TRP A N 1
ATOM 682 C CA . TRP A 1 87 ? -2.005 -5.782 14.046 1.00 83.75 87 TRP A CA 1
ATOM 683 C C . TRP A 1 87 ? -1.212 -4.476 14.199 1.00 83.75 87 TRP A C 1
ATOM 685 O O . TRP A 1 87 ? -1.026 -3.727 13.243 1.00 83.75 87 TRP A O 1
ATOM 695 N N . GLY A 1 88 ? -0.689 -4.214 15.403 1.00 82.38 88 GLY A N 1
ATOM 696 C CA . GLY A 1 88 ? 0.110 -3.021 15.726 1.00 82.38 88 GLY A CA 1
ATOM 697 C C . GLY A 1 88 ? 1.213 -2.626 14.720 1.00 82.38 88 GLY A C 1
ATOM 698 O O . GLY A 1 88 ? 1.337 -1.432 14.439 1.00 82.38 88 GLY A O 1
ATOM 699 N N . PRO A 1 89 ? 1.996 -3.551 14.121 1.00 85.00 89 PRO A N 1
ATOM 700 C CA . PRO A 1 89 ? 2.990 -3.186 13.109 1.00 85.00 89 PRO A CA 1
ATOM 701 C C . PRO A 1 89 ? 2.389 -2.634 11.811 1.00 85.00 89 PRO A C 1
ATOM 703 O O . PRO A 1 89 ? 3.080 -1.898 11.112 1.00 85.00 89 PRO A O 1
ATOM 706 N N . PHE A 1 90 ? 1.122 -2.916 11.491 1.00 84.38 90 PHE A N 1
ATOM 707 C CA . PHE A 1 90 ? 0.479 -2.392 10.281 1.00 84.38 90 PHE A CA 1
ATOM 708 C C . PHE A 1 90 ? 0.342 -0.865 10.325 1.00 84.38 90 PHE A C 1
ATOM 710 O O . PHE A 1 90 ? 0.463 -0.194 9.302 1.00 84.38 90 PHE A O 1
ATOM 717 N N . ASN A 1 91 ? 0.185 -0.306 11.527 1.00 81.62 91 ASN A N 1
ATOM 718 C CA . ASN A 1 91 ? 0.182 1.137 11.730 1.00 81.62 91 ASN A CA 1
ATOM 719 C C . ASN A 1 91 ? 1.549 1.762 11.400 1.00 81.62 91 ASN A C 1
ATOM 721 O O . ASN A 1 91 ? 1.621 2.763 10.697 1.00 81.62 91 ASN A O 1
ATOM 725 N N . VAL A 1 92 ? 2.646 1.140 11.850 1.00 85.25 92 VAL A N 1
ATOM 726 C CA . VAL A 1 92 ? 4.013 1.591 11.522 1.00 85.25 92 VAL A CA 1
ATOM 727 C C . VAL A 1 92 ? 4.298 1.417 10.029 1.00 85.25 92 VAL A C 1
ATOM 729 O O . VAL A 1 92 ? 4.893 2.291 9.402 1.00 85.25 92 VAL A O 1
ATOM 732 N N . LEU A 1 93 ? 3.837 0.310 9.445 1.00 87.69 93 LEU A N 1
ATOM 733 C CA . LEU A 1 93 ? 3.991 0.026 8.023 1.00 87.69 93 LEU A CA 1
ATOM 734 C C . LEU A 1 93 ? 3.270 1.061 7.151 1.00 87.69 93 LEU A C 1
ATOM 736 O O . LEU A 1 93 ? 3.805 1.451 6.117 1.00 87.69 93 LEU A O 1
ATOM 740 N N . GLY A 1 94 ? 2.096 1.539 7.576 1.00 86.38 94 GLY A N 1
ATOM 741 C CA . GLY A 1 94 ? 1.363 2.605 6.891 1.00 86.38 94 GLY A CA 1
ATOM 742 C C . GLY A 1 94 ? 2.169 3.901 6.797 1.00 86.38 94 GLY A C 1
ATOM 743 O O . GLY A 1 94 ? 2.301 4.469 5.712 1.00 86.38 94 GLY A O 1
ATOM 744 N N . ASN A 1 95 ? 2.783 4.322 7.902 1.00 85.31 95 ASN A N 1
ATOM 745 C CA . ASN A 1 95 ? 3.608 5.530 7.915 1.00 85.31 95 ASN A CA 1
ATOM 746 C C . ASN A 1 95 ? 4.909 5.352 7.115 1.00 85.31 95 ASN A C 1
ATOM 748 O O . ASN A 1 95 ? 5.309 6.231 6.351 1.00 85.31 95 ASN A O 1
ATOM 752 N N . LEU A 1 96 ? 5.541 4.179 7.211 1.00 87.31 96 LEU A N 1
ATOM 753 C CA . LEU A 1 96 ? 6.727 3.865 6.413 1.00 87.31 96 LEU A CA 1
ATOM 754 C C . LEU A 1 96 ? 6.414 3.853 4.907 1.00 87.31 96 LEU A C 1
ATOM 756 O O . LEU A 1 96 ? 7.202 4.351 4.100 1.00 87.31 96 LEU A O 1
ATOM 760 N N . ALA A 1 97 ? 5.256 3.313 4.521 1.00 91.00 97 ALA A N 1
ATOM 761 C CA . ALA A 1 97 ? 4.791 3.312 3.139 1.00 91.00 97 ALA A CA 1
ATOM 762 C C . ALA A 1 97 ? 4.496 4.732 2.639 1.00 91.00 97 ALA A C 1
ATOM 764 O O . ALA A 1 97 ? 4.786 5.041 1.484 1.00 91.00 97 ALA A O 1
ATOM 765 N N . TYR A 1 98 ? 3.984 5.611 3.503 1.00 89.81 98 TYR A N 1
ATOM 766 C CA . TYR A 1 98 ? 3.792 7.023 3.179 1.00 89.81 98 TYR A CA 1
ATOM 767 C C . TYR A 1 98 ? 5.126 7.726 2.880 1.00 89.81 98 TYR A C 1
ATOM 769 O O . TYR A 1 98 ? 5.274 8.354 1.828 1.00 89.81 98 TYR A O 1
ATOM 777 N N . MET A 1 99 ? 6.133 7.546 3.738 1.00 90.81 99 MET A N 1
ATOM 778 C CA . MET A 1 99 ? 7.477 8.090 3.496 1.00 90.81 99 MET A CA 1
ATOM 779 C C . MET A 1 99 ? 8.134 7.477 2.250 1.00 90.81 99 MET A C 1
ATOM 781 O O . MET A 1 99 ? 8.803 8.174 1.480 1.00 90.81 99 MET A O 1
ATOM 785 N N . ALA A 1 100 ? 7.887 6.191 1.985 1.00 91.88 100 ALA A N 1
ATOM 786 C CA . ALA A 1 100 ? 8.384 5.514 0.789 1.00 91.88 100 ALA A CA 1
ATOM 787 C C . ALA A 1 100 ? 7.733 6.078 -0.477 1.00 91.88 100 ALA A C 1
ATOM 789 O O . ALA A 1 100 ? 8.421 6.334 -1.459 1.00 91.88 100 ALA A O 1
ATOM 790 N N . TYR A 1 101 ? 6.427 6.339 -0.445 1.00 91.12 101 TYR A N 1
ATOM 791 C CA . TYR A 1 101 ? 5.696 6.917 -1.568 1.00 91.12 101 TYR A CA 1
ATOM 792 C C . TYR A 1 101 ? 6.212 8.311 -1.951 1.00 91.12 101 TYR A C 1
ATOM 794 O O . TYR A 1 101 ? 6.341 8.603 -3.138 1.00 91.12 101 TYR A O 1
ATOM 802 N N . LEU A 1 102 ? 6.555 9.153 -0.971 1.00 90.38 102 LEU A N 1
ATOM 803 C CA . LEU A 1 102 ? 7.113 10.487 -1.227 1.00 90.38 102 LEU A CA 1
ATOM 804 C C . LEU A 1 102 ? 8.540 10.441 -1.787 1.00 90.38 102 LEU A C 1
ATOM 806 O O . LEU A 1 102 ? 8.890 11.227 -2.667 1.00 90.38 102 LEU A O 1
ATOM 810 N N . THR A 1 103 ? 9.370 9.526 -1.286 1.00 90.31 103 THR A N 1
ATOM 811 C CA . THR A 1 103 ? 10.783 9.410 -1.686 1.00 90.31 103 THR A CA 1
ATOM 812 C C . THR A 1 103 ? 10.966 8.685 -3.019 1.00 90.31 103 THR A C 1
ATOM 814 O O . THR A 1 103 ? 11.877 9.010 -3.780 1.00 90.31 103 THR A O 1
ATOM 817 N N . HIS A 1 104 ? 10.073 7.756 -3.354 1.00 90.75 104 HIS A N 1
ATOM 818 C CA . HIS A 1 104 ? 10.126 6.968 -4.583 1.00 90.75 104 HIS A CA 1
ATOM 819 C C . HIS A 1 104 ? 10.258 7.791 -5.887 1.00 90.75 104 HIS A C 1
ATOM 821 O O . HIS A 1 104 ? 11.177 7.506 -6.661 1.00 90.75 104 HIS A O 1
ATOM 827 N N . PRO A 1 105 ? 9.431 8.824 -6.168 1.00 90.94 105 PRO A N 1
ATOM 828 C CA . PRO A 1 105 ? 9.588 9.634 -7.381 1.00 90.94 105 PRO A CA 1
ATOM 829 C C . PRO A 1 105 ? 10.902 10.422 -7.415 1.00 90.94 105 PRO A C 1
ATOM 831 O O . PRO A 1 105 ? 11.477 10.588 -8.488 1.00 90.94 105 PRO A O 1
ATOM 834 N N . VAL A 1 106 ? 11.413 10.865 -6.262 1.00 90.94 106 VAL A N 1
ATOM 835 C CA . VAL A 1 106 ? 12.711 11.559 -6.166 1.00 90.94 106 VAL A CA 1
ATOM 836 C C . VAL A 1 106 ? 13.847 10.620 -6.570 1.00 90.94 106 VAL A C 1
ATOM 838 O O . VAL A 1 106 ? 14.700 10.987 -7.378 1.00 90.94 106 VAL A O 1
ATOM 841 N N . VAL A 1 107 ? 13.823 9.387 -6.059 1.00 88.12 107 VAL A N 1
ATOM 842 C CA . VAL A 1 107 ? 14.790 8.337 -6.407 1.00 88.12 107 VAL A CA 1
ATOM 843 C C . VAL A 1 107 ? 14.701 8.000 -7.898 1.00 88.12 107 VAL A C 1
ATOM 845 O O . VAL A 1 107 ? 15.730 7.955 -8.573 1.00 88.12 107 VAL A O 1
ATOM 848 N N . MET A 1 108 ? 13.493 7.852 -8.453 1.00 88.88 108 MET A N 1
ATOM 849 C CA . MET A 1 108 ? 13.315 7.610 -9.891 1.00 88.88 108 MET A CA 1
ATOM 850 C C . MET A 1 108 ? 13.863 8.751 -10.758 1.00 88.88 108 MET A C 1
ATOM 852 O O . MET A 1 108 ? 14.568 8.478 -11.726 1.00 88.88 108 MET A O 1
ATOM 856 N N . LEU A 1 109 ? 13.593 10.014 -10.413 1.00 89.94 109 LEU A N 1
ATOM 857 C CA . LEU A 1 109 ? 14.112 11.176 -11.149 1.00 89.94 109 LEU A CA 1
ATOM 858 C C . LEU A 1 109 ? 15.640 11.264 -11.078 1.00 89.94 109 LEU A C 1
ATOM 860 O O . LEU A 1 109 ? 16.293 11.569 -12.080 1.00 89.94 109 LEU A O 1
ATOM 864 N N . TYR A 1 110 ? 16.216 10.958 -9.915 1.00 89.69 110 TYR A N 1
ATOM 865 C CA . TYR A 1 110 ? 17.662 10.903 -9.737 1.00 89.69 110 TYR A CA 1
ATOM 866 C C . TYR A 1 110 ? 18.296 9.829 -10.628 1.00 89.69 110 TYR A C 1
ATOM 868 O O . TYR A 1 110 ? 19.241 10.118 -11.364 1.00 89.69 110 TYR A O 1
ATOM 876 N N . HIS A 1 111 ? 17.745 8.612 -10.630 1.00 86.19 111 HIS A N 1
ATOM 877 C CA . HIS A 1 111 ? 18.225 7.542 -11.504 1.00 86.19 111 HIS A CA 1
ATOM 878 C C . HIS A 1 111 ? 18.037 7.882 -12.986 1.00 86.19 111 HIS A C 1
ATOM 880 O O . HIS A 1 111 ? 18.989 7.752 -13.748 1.00 86.19 111 HIS A O 1
ATOM 886 N N . ALA A 1 112 ? 16.878 8.409 -13.386 1.00 86.50 112 ALA A N 1
ATOM 887 C CA . ALA A 1 112 ? 16.617 8.819 -14.767 1.00 86.50 112 ALA A CA 1
ATOM 888 C C . ALA A 1 112 ? 17.591 9.905 -15.261 1.00 86.50 112 ALA A C 1
ATOM 890 O O . ALA A 1 112 ? 17.981 9.901 -16.423 1.00 86.50 112 ALA A O 1
ATOM 891 N N . SER A 1 113 ? 18.030 10.804 -14.375 1.00 87.56 113 SER A N 1
ATOM 892 C CA . SER A 1 113 ? 19.021 11.840 -14.701 1.00 87.56 113 SER A CA 1
ATOM 893 C C . SER A 1 113 ? 20.442 11.285 -14.854 1.00 87.56 113 SER A C 1
ATOM 895 O O . SER A 1 113 ? 21.272 11.873 -15.551 1.00 87.56 113 SER A O 1
ATOM 897 N N . ARG A 1 114 ? 20.745 10.171 -14.176 1.00 85.12 114 ARG A N 1
ATOM 898 C CA . ARG A 1 114 ? 22.070 9.532 -14.156 1.00 85.12 114 ARG A CA 1
ATOM 899 C C . ARG A 1 114 ? 22.236 8.485 -15.253 1.00 85.12 114 ARG A C 1
ATOM 901 O O . ARG A 1 114 ? 23.340 8.343 -15.770 1.00 85.12 114 ARG A O 1
ATOM 908 N N . THR A 1 115 ? 21.174 7.773 -15.610 1.00 80.62 115 THR A N 1
ATOM 909 C CA . THR A 1 115 ? 21.209 6.728 -16.633 1.00 80.62 115 THR A CA 1
ATOM 910 C C . THR A 1 115 ? 21.364 7.352 -18.020 1.00 80.62 115 THR A C 1
ATOM 912 O O . THR A 1 115 ? 20.412 7.885 -18.584 1.00 80.62 115 THR A O 1
ATOM 915 N N . ARG A 1 116 ? 22.578 7.281 -18.578 1.00 77.00 116 ARG A N 1
ATOM 916 C CA . ARG A 1 116 ? 22.880 7.630 -19.980 1.00 77.00 116 ARG A CA 1
ATOM 917 C C . ARG A 1 116 ? 23.354 6.434 -20.813 1.00 77.00 116 ARG A C 1
ATOM 919 O O . ARG A 1 116 ? 23.711 6.612 -21.972 1.00 77.00 116 ARG A O 1
ATOM 926 N N . ASP A 1 117 ? 23.318 5.232 -20.240 1.00 70.44 117 ASP A N 1
ATOM 927 C CA . ASP A 1 117 ? 23.881 4.030 -20.851 1.00 70.44 117 ASP A CA 1
ATOM 928 C C . ASP A 1 117 ? 22.821 3.164 -21.546 1.00 70.44 117 ASP A C 1
ATOM 930 O O . ASP A 1 117 ? 21.709 2.966 -21.048 1.00 70.44 117 ASP A O 1
ATOM 934 N N . LEU A 1 118 ? 23.202 2.609 -22.699 1.00 63.09 118 LEU A N 1
ATOM 935 C CA . LEU A 1 118 ? 22.433 1.628 -23.466 1.00 63.09 118 LEU A CA 1
ATOM 936 C C . LEU A 1 118 ? 22.514 0.260 -22.769 1.00 63.09 118 LEU A C 1
ATOM 938 O O . LEU A 1 118 ? 23.363 -0.569 -23.088 1.00 63.09 118 LEU A O 1
ATOM 942 N N . MET A 1 119 ? 21.646 0.029 -21.785 1.00 68.81 119 MET A N 1
ATOM 943 C CA . MET A 1 119 ? 21.524 -1.272 -21.119 1.00 68.81 119 MET A CA 1
ATOM 944 C C . MET A 1 119 ? 20.836 -2.298 -22.027 1.00 68.81 119 MET A C 1
ATOM 946 O O . MET A 1 119 ? 19.799 -2.022 -22.635 1.00 68.81 119 MET A O 1
ATOM 950 N N . TYR A 1 120 ? 21.402 -3.504 -22.094 1.00 72.56 120 TYR A N 1
ATOM 951 C CA . TYR A 1 120 ? 20.840 -4.622 -22.849 1.00 72.56 120 TYR A CA 1
ATOM 952 C C . TYR A 1 120 ? 19.477 -5.021 -22.255 1.00 72.56 120 TYR A C 1
ATOM 954 O O . TYR A 1 120 ? 19.347 -5.234 -21.049 1.00 72.56 120 TYR A O 1
ATOM 962 N N . TYR A 1 121 ? 18.440 -5.115 -23.092 1.00 69.44 121 TYR A N 1
ATOM 963 C CA . TYR A 1 121 ? 17.059 -5.337 -22.651 1.00 69.44 121 TYR A CA 1
ATOM 964 C C . TYR A 1 121 ? 16.812 -6.808 -22.272 1.00 69.44 121 TYR A C 1
ATOM 966 O O . TYR A 1 121 ? 16.145 -7.549 -22.989 1.00 69.44 121 TYR A O 1
ATOM 974 N N . SER A 1 122 ? 17.342 -7.252 -21.132 1.00 84.38 122 SER A N 1
ATOM 975 C CA . SER A 1 122 ? 17.003 -8.556 -20.549 1.00 84.38 122 SER A CA 1
ATOM 976 C C . SER A 1 122 ? 15.882 -8.417 -19.515 1.00 84.38 122 SER A C 1
ATOM 978 O O . SER A 1 122 ? 15.787 -7.418 -18.796 1.00 84.38 122 SER A O 1
ATOM 980 N N . GLN A 1 123 ? 14.999 -9.419 -19.421 1.00 82.94 123 GLN A N 1
ATOM 981 C CA . GLN A 1 123 ? 13.969 -9.447 -18.374 1.00 82.94 123 GLN A CA 1
ATOM 982 C C . GLN A 1 123 ? 14.588 -9.578 -16.977 1.00 82.94 123 GLN A C 1
ATOM 984 O O . GLN A 1 123 ? 14.068 -8.989 -16.032 1.00 82.94 123 GLN A O 1
ATOM 989 N N . TYR A 1 124 ? 15.717 -10.283 -16.865 1.00 86.31 124 TYR A N 1
ATOM 990 C CA . TYR A 1 124 ? 16.418 -10.492 -15.599 1.00 86.31 124 TYR A CA 1
ATOM 991 C C . TYR A 1 124 ? 16.968 -9.181 -15.022 1.00 86.31 124 TYR A C 1
ATOM 993 O O . TYR A 1 124 ? 16.688 -8.843 -13.873 1.00 86.31 124 TYR A O 1
ATOM 1001 N N . GLU A 1 125 ? 17.647 -8.387 -15.854 1.00 86.44 125 GLU A N 1
ATOM 1002 C CA . GLU A 1 125 ? 18.207 -7.087 -15.462 1.00 86.44 125 GLU A CA 1
ATOM 1003 C C . GLU A 1 125 ? 17.127 -6.116 -14.976 1.00 86.44 125 GLU A C 1
ATOM 1005 O O . GLU A 1 125 ? 17.305 -5.422 -13.977 1.00 86.44 125 GLU A O 1
ATOM 1010 N N . LYS A 1 126 ? 15.952 -6.111 -15.620 1.00 83.44 126 LYS A N 1
ATOM 1011 C CA . LYS A 1 126 ? 14.823 -5.268 -15.197 1.00 83.44 126 LYS A CA 1
ATOM 1012 C C . LYS A 1 126 ? 14.272 -5.657 -13.827 1.00 83.44 126 LYS A C 1
ATOM 1014 O O . LYS A 1 126 ? 13.962 -4.774 -13.030 1.00 83.44 126 LYS A O 1
ATOM 1019 N N . VAL A 1 127 ? 14.151 -6.955 -13.546 1.00 89.19 127 VAL A N 1
ATOM 1020 C CA . VAL A 1 127 ? 13.699 -7.435 -12.231 1.00 89.19 127 VAL A CA 1
ATOM 1021 C C . VAL A 1 127 ? 14.732 -7.080 -11.163 1.00 89.19 127 VAL A C 1
ATOM 1023 O O . VAL A 1 127 ? 14.364 -6.543 -10.118 1.00 89.19 127 VAL A O 1
ATOM 1026 N N . TYR A 1 128 ? 16.018 -7.303 -11.440 1.00 89.00 128 TYR A N 1
ATOM 1027 C CA . TYR A 1 128 ? 17.097 -6.966 -10.513 1.00 89.00 128 TYR A CA 1
ATOM 1028 C C . TYR A 1 128 ? 17.156 -5.460 -10.215 1.00 89.00 128 TYR A C 1
ATOM 1030 O O . TYR A 1 128 ? 17.155 -5.060 -9.049 1.00 89.00 128 TYR A O 1
ATOM 1038 N N . ALA A 1 129 ? 17.111 -4.616 -11.250 1.00 87.00 129 ALA A N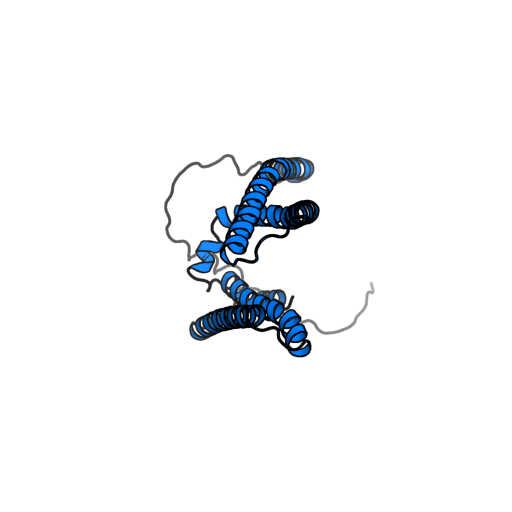 1
ATOM 1039 C CA . ALA A 1 129 ? 17.089 -3.163 -11.098 1.00 87.00 129 ALA A CA 1
ATOM 1040 C C . ALA A 1 129 ? 15.861 -2.686 -10.305 1.00 87.00 129 ALA A C 1
ATOM 1042 O O . ALA A 1 129 ? 15.987 -1.828 -9.432 1.00 87.00 129 ALA A O 1
ATOM 1043 N N . PHE A 1 130 ? 14.683 -3.273 -10.550 1.00 87.50 130 PHE A N 1
ATOM 1044 C CA . PHE A 1 130 ? 13.468 -2.953 -9.799 1.00 87.50 130 PHE A CA 1
ATOM 1045 C C . PHE A 1 130 ? 13.628 -3.236 -8.302 1.00 87.50 130 PHE A C 1
ATOM 1047 O O . PHE A 1 130 ? 13.363 -2.355 -7.481 1.00 87.50 130 PHE A O 1
ATOM 1054 N N . PHE A 1 131 ? 14.104 -4.430 -7.938 1.00 91.31 131 PHE A N 1
ATOM 1055 C CA . PHE A 1 131 ? 14.360 -4.765 -6.537 1.00 91.31 131 PHE A CA 1
ATOM 1056 C C . PHE A 1 131 ? 15.441 -3.872 -5.920 1.00 91.31 131 PHE A C 1
ATOM 1058 O O . PHE A 1 131 ? 15.297 -3.469 -4.766 1.00 91.31 131 PHE A O 1
ATOM 1065 N N . GLY A 1 132 ? 16.468 -3.505 -6.692 1.00 90.50 132 GLY A N 1
ATOM 1066 C CA . GLY A 1 132 ? 17.490 -2.546 -6.277 1.00 90.50 132 GLY A CA 1
ATOM 1067 C C . GLY A 1 132 ? 16.887 -1.190 -5.908 1.00 90.50 132 GLY A C 1
ATOM 1068 O O . GLY A 1 132 ? 17.026 -0.740 -4.771 1.00 90.50 132 GLY A O 1
ATOM 1069 N N . HIS A 1 133 ? 16.139 -0.568 -6.823 1.00 89.12 133 HIS A N 1
ATOM 1070 C CA . HIS A 1 133 ? 15.477 0.715 -6.563 1.00 89.12 133 HIS A CA 1
ATOM 1071 C C . HIS A 1 133 ? 14.470 0.634 -5.411 1.00 89.12 133 HIS A C 1
ATOM 1073 O O . HIS A 1 133 ? 14.377 1.565 -4.604 1.00 89.12 133 HIS A O 1
ATOM 1079 N N . PHE A 1 134 ? 13.731 -0.472 -5.310 1.00 89.94 134 PHE A N 1
ATOM 1080 C CA . PHE A 1 134 ? 12.780 -0.704 -4.229 1.00 89.94 134 PHE A CA 1
ATOM 1081 C C . PHE A 1 134 ? 13.480 -0.764 -2.867 1.00 89.94 134 PHE A C 1
ATOM 1083 O O . PHE A 1 134 ? 13.088 -0.047 -1.945 1.00 89.94 134 PHE A O 1
ATOM 1090 N N . LEU A 1 135 ? 14.557 -1.544 -2.751 1.00 92.75 135 LEU A N 1
ATOM 1091 C CA . LEU A 1 135 ? 15.313 -1.679 -1.509 1.00 92.75 135 LEU A CA 1
ATOM 1092 C C . LEU A 1 135 ? 15.991 -0.362 -1.111 1.00 92.75 135 LEU A C 1
ATOM 1094 O O . LEU A 1 135 ? 15.898 0.046 0.046 1.00 92.75 135 LEU A O 1
ATOM 1098 N N . THR A 1 136 ? 16.608 0.347 -2.061 1.00 90.06 136 THR A N 1
ATOM 1099 C CA . THR A 1 136 ? 17.208 1.665 -1.803 1.00 90.06 136 THR A CA 1
ATOM 1100 C C . THR A 1 136 ? 16.163 2.671 -1.318 1.00 90.06 136 THR A C 1
ATOM 1102 O O . THR A 1 136 ? 16.397 3.371 -0.334 1.00 90.06 136 THR A O 1
ATOM 1105 N N . THR A 1 137 ? 14.983 2.705 -1.949 1.00 91.75 137 THR A N 1
ATOM 1106 C CA . THR A 1 137 ? 13.880 3.586 -1.528 1.00 91.75 137 THR A CA 1
ATOM 1107 C C . THR A 1 137 ? 13.388 3.231 -0.124 1.00 91.75 137 THR A C 1
ATOM 1109 O O . THR A 1 137 ? 13.161 4.128 0.684 1.00 91.75 137 THR A O 1
ATOM 1112 N N . LEU A 1 138 ? 13.262 1.939 0.202 1.00 91.56 138 LEU A N 1
ATOM 1113 C CA . LEU A 1 138 ? 12.853 1.499 1.538 1.00 91.56 138 LEU A CA 1
ATOM 1114 C C . LEU A 1 138 ? 13.847 1.919 2.626 1.00 91.56 138 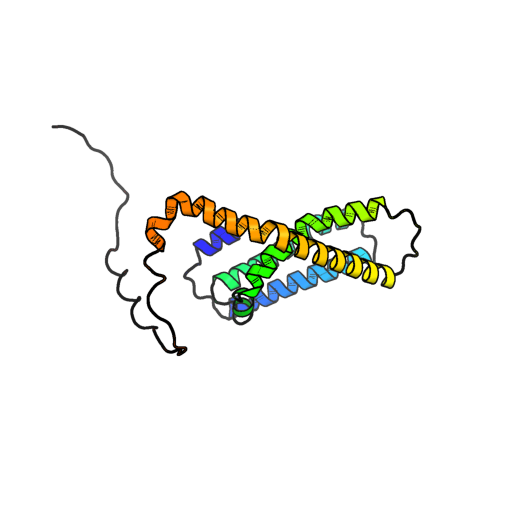LEU A C 1
ATOM 1116 O O . LEU A 1 138 ? 13.422 2.391 3.679 1.00 91.56 138 LEU A O 1
ATOM 1120 N N . ILE A 1 139 ? 15.152 1.793 2.371 1.00 92.88 139 ILE A N 1
ATOM 1121 C CA . ILE A 1 139 ? 16.193 2.201 3.327 1.00 92.88 139 ILE A CA 1
ATOM 1122 C C . ILE A 1 139 ? 16.148 3.718 3.550 1.00 92.88 139 ILE A C 1
ATOM 1124 O O . ILE A 1 139 ? 16.122 4.172 4.694 1.00 92.88 139 ILE A O 1
ATOM 1128 N N . ILE A 1 140 ? 16.086 4.505 2.471 1.00 91.31 140 ILE A N 1
ATOM 1129 C CA . ILE A 1 140 ? 16.016 5.973 2.554 1.00 91.31 140 ILE A CA 1
ATOM 1130 C C . ILE A 1 140 ? 14.747 6.412 3.293 1.00 91.31 140 ILE A C 1
ATOM 1132 O O . ILE A 1 140 ? 14.821 7.242 4.198 1.00 91.31 140 ILE A O 1
ATOM 1136 N N . SER A 1 141 ? 13.601 5.822 2.950 1.00 91.81 141 SER A N 1
ATOM 1137 C CA . SER A 1 141 ? 12.321 6.072 3.616 1.00 91.81 141 SER A CA 1
ATOM 1138 C C . SER A 1 141 ? 12.388 5.786 5.115 1.00 91.81 141 SER A C 1
ATOM 1140 O O . SER A 1 141 ? 11.959 6.615 5.914 1.00 91.81 141 SER A O 1
ATOM 1142 N N . ALA A 1 142 ? 12.977 4.656 5.516 1.00 90.75 142 ALA A N 1
ATOM 1143 C CA . ALA A 1 142 ? 13.109 4.294 6.924 1.00 90.75 142 ALA A CA 1
ATOM 1144 C C . ALA A 1 142 ? 13.958 5.309 7.705 1.00 90.75 142 ALA A C 1
ATOM 1146 O O . ALA A 1 142 ? 13.594 5.691 8.818 1.00 90.75 142 ALA A O 1
ATOM 1147 N N . ILE A 1 143 ? 15.051 5.794 7.109 1.00 91.69 143 ILE A N 1
ATOM 1148 C CA . ILE A 1 143 ? 15.880 6.849 7.704 1.00 91.69 143 ILE A CA 1
ATOM 1149 C C . ILE A 1 143 ? 15.068 8.143 7.846 1.00 91.69 143 ILE A C 1
ATOM 1151 O O . ILE A 1 143 ? 15.045 8.739 8.922 1.00 91.69 143 ILE A O 1
ATOM 1155 N N . PHE A 1 144 ? 14.353 8.555 6.796 1.00 88.94 144 PHE A N 1
ATOM 1156 C CA . PHE A 1 144 ? 13.509 9.756 6.814 1.00 88.94 144 PHE A CA 1
ATOM 1157 C C . PHE A 1 144 ? 12.387 9.670 7.854 1.00 88.94 144 PHE A C 1
ATOM 1159 O O . PHE A 1 144 ? 12.147 10.623 8.593 1.00 88.94 144 PHE A O 1
ATOM 1166 N N . TYR A 1 145 ? 11.745 8.509 7.961 1.00 89.62 145 TYR A N 1
ATOM 1167 C CA . TYR A 1 145 ? 10.722 8.224 8.958 1.00 89.62 145 TYR A CA 1
ATOM 1168 C C . TYR A 1 145 ? 11.263 8.397 10.386 1.00 89.62 145 TYR A C 1
ATOM 1170 O O . TYR A 1 145 ? 10.656 9.089 11.204 1.00 89.62 145 TYR A O 1
ATOM 1178 N N . VAL A 1 146 ? 12.439 7.841 10.695 1.00 88.00 146 VAL A N 1
ATOM 1179 C CA . VAL A 1 146 ? 13.044 7.980 12.031 1.00 88.00 146 VAL A CA 1
ATOM 1180 C C . VAL A 1 146 ? 13.469 9.425 12.310 1.00 88.00 146 VAL A C 1
ATOM 1182 O O . VAL A 1 146 ? 13.243 9.926 13.412 1.00 88.00 146 VAL A O 1
ATOM 1185 N N . LEU A 1 147 ? 14.062 10.104 11.326 1.00 87.38 147 LEU A N 1
ATOM 1186 C CA . LEU A 1 147 ? 14.596 11.456 11.500 1.00 87.38 147 LEU A CA 1
ATOM 1187 C C . LEU A 1 147 ? 13.524 12.542 11.560 1.00 87.38 147 LEU A C 1
ATOM 1189 O O . LEU A 1 147 ? 13.727 13.529 12.258 1.00 87.38 147 LEU A O 1
ATOM 1193 N N . ILE A 1 148 ? 12.418 12.397 10.831 1.00 85.94 148 ILE A N 1
ATOM 1194 C CA . ILE A 1 148 ? 11.378 13.430 10.734 1.00 85.94 148 ILE A CA 1
ATOM 1195 C C . ILE A 1 148 ? 10.160 13.033 11.552 1.00 85.94 148 ILE A C 1
ATOM 1197 O O . ILE A 1 148 ? 9.694 13.801 12.392 1.00 85.94 148 ILE A O 1
ATOM 1201 N N . GLU A 1 149 ? 9.639 11.825 11.357 1.00 83.69 149 GLU A N 1
ATOM 1202 C CA . GLU A 1 149 ? 8.342 11.469 11.922 1.00 83.69 149 GLU A CA 1
ATOM 1203 C C . GLU A 1 149 ? 8.401 11.260 13.437 1.00 83.69 149 GLU A C 1
ATOM 1205 O O . GLU A 1 149 ? 7.507 11.720 14.153 1.00 83.69 149 GLU A O 1
ATOM 1210 N N . MET A 1 150 ? 9.474 10.659 13.967 1.00 83.94 150 MET A N 1
ATOM 1211 C CA . MET A 1 150 ? 9.635 10.506 15.419 1.00 83.94 150 MET A CA 1
ATOM 1212 C C . MET A 1 150 ? 9.723 11.843 16.175 1.00 83.94 150 MET A C 1
ATOM 1214 O O . MET A 1 150 ? 8.997 11.994 17.168 1.00 83.94 150 MET A O 1
ATOM 1218 N N . PRO A 1 151 ? 10.548 12.832 15.769 1.00 83.75 151 PRO A N 1
ATOM 1219 C CA . PRO A 1 151 ? 10.543 14.132 16.430 1.00 83.75 151 PRO A CA 1
ATOM 1220 C C . PRO A 1 151 ? 9.267 14.925 16.153 1.00 83.75 151 PRO A C 1
ATOM 1222 O O . PRO A 1 151 ? 8.726 15.496 17.098 1.00 83.75 151 PRO A O 1
ATOM 1225 N N . CYS A 1 152 ? 8.724 14.924 14.930 1.00 81.69 152 CYS A N 1
ATOM 1226 C CA . CYS A 1 152 ? 7.481 15.642 14.626 1.00 81.69 152 CYS A CA 1
ATOM 1227 C C . CYS A 1 152 ? 6.292 15.113 15.434 1.00 81.69 152 CYS A C 1
ATOM 1229 O O . CYS A 1 152 ? 5.504 15.906 15.944 1.00 81.69 152 CYS A O 1
ATOM 1231 N N . THR A 1 153 ? 6.190 13.797 15.634 1.00 81.44 153 THR A N 1
ATOM 1232 C CA . THR A 1 153 ? 5.129 13.200 16.462 1.00 81.44 153 THR A CA 1
ATOM 1233 C C . THR A 1 153 ? 5.274 13.617 17.926 1.00 81.44 153 THR A C 1
ATOM 1235 O O . THR A 1 153 ? 4.295 13.990 18.573 1.00 81.44 153 THR A O 1
ATOM 1238 N N . ARG A 1 154 ? 6.504 13.622 18.459 1.00 82.19 154 ARG A N 1
ATOM 1239 C CA . ARG A 1 154 ? 6.774 14.072 19.836 1.00 82.19 154 ARG A CA 1
ATOM 1240 C C . ARG A 1 154 ? 6.498 15.565 20.015 1.00 82.19 154 ARG A C 1
ATOM 1242 O O . ARG A 1 154 ? 5.877 15.947 21.005 1.00 82.19 154 ARG A O 1
ATOM 1249 N N . LEU A 1 155 ? 6.912 16.393 19.059 1.00 83.00 155 LEU A N 1
ATOM 1250 C CA . LEU A 1 155 ? 6.659 17.835 19.059 1.00 83.00 155 LEU A CA 1
ATOM 1251 C C . LEU A 1 155 ? 5.170 18.147 18.924 1.00 83.00 155 LEU A C 1
ATOM 1253 O O . LEU A 1 155 ? 4.668 18.979 19.670 1.00 83.00 155 LEU A O 1
ATOM 1257 N N . GLY A 1 156 ? 4.453 17.448 18.042 1.00 81.75 156 GLY A N 1
ATOM 1258 C CA . GLY A 1 156 ? 3.008 17.593 17.883 1.00 81.75 156 GLY A CA 1
ATOM 1259 C C . GLY A 1 156 ? 2.275 17.310 19.189 1.00 81.75 156 GLY A C 1
ATOM 1260 O O . GLY A 1 156 ? 1.448 18.113 19.615 1.00 81.75 156 GLY A O 1
ATOM 1261 N N . VAL A 1 157 ? 2.653 16.236 19.890 1.00 80.69 157 VAL A N 1
ATOM 1262 C CA . VAL A 1 157 ? 2.111 15.955 21.223 1.00 80.69 157 VAL A CA 1
ATOM 1263 C C . VAL A 1 157 ? 2.461 17.076 22.196 1.00 80.69 157 VAL A C 1
ATOM 1265 O O . VAL A 1 157 ? 1.556 17.564 22.850 1.00 80.69 157 VAL A O 1
ATOM 1268 N N . ILE A 1 158 ? 3.713 17.528 22.295 1.00 83.56 158 ILE A N 1
ATOM 1269 C CA . ILE A 1 158 ? 4.116 18.576 23.255 1.00 83.56 158 ILE A CA 1
ATOM 1270 C C . ILE A 1 158 ? 3.407 19.916 22.985 1.00 83.56 158 ILE A C 1
ATOM 1272 O O . ILE A 1 158 ? 2.936 20.552 23.928 1.00 83.56 158 ILE A O 1
ATOM 1276 N N . LEU A 1 159 ? 3.272 20.317 21.720 1.00 82.12 159 LEU A N 1
ATOM 1277 C CA . LEU A 1 159 ? 2.586 21.549 21.321 1.00 82.12 159 LEU A CA 1
ATOM 1278 C C . LEU A 1 159 ? 1.075 21.477 21.593 1.00 82.12 159 LEU A C 1
ATOM 1280 O O . LEU A 1 159 ? 0.512 22.403 22.172 1.00 82.12 159 LEU A O 1
ATOM 1284 N N . LEU A 1 160 ? 0.418 20.357 21.270 1.00 77.62 160 LEU A N 1
ATOM 1285 C CA . LEU A 1 160 ? -1.009 20.147 21.570 1.00 77.62 160 LEU A CA 1
ATOM 1286 C C . LEU A 1 160 ? -1.270 19.949 23.076 1.00 77.62 160 LEU A C 1
ATOM 1288 O O . LEU A 1 160 ? -2.330 20.308 23.595 1.00 77.62 160 LEU A O 1
ATOM 1292 N N . LYS A 1 161 ? -0.281 19.429 23.810 1.00 61.75 161 LYS A N 1
ATOM 1293 C CA . LYS A 1 161 ? -0.309 19.227 25.265 1.00 61.75 161 LYS A CA 1
ATOM 1294 C C . LYS A 1 161 ? -0.316 20.550 26.042 1.00 61.75 161 LYS A C 1
ATOM 1296 O O . LYS A 1 161 ? -0.805 20.556 27.170 1.00 61.75 161 LYS A O 1
ATOM 1301 N N . GLY A 1 162 ? 0.116 21.657 25.427 1.00 58.38 162 GLY A N 1
ATOM 1302 C CA . GLY A 1 162 ? 0.045 23.008 25.997 1.00 58.38 162 GLY A CA 1
ATOM 1303 C C . GLY A 1 162 ? -1.377 23.475 26.340 1.00 58.38 162 GLY A C 1
ATOM 1304 O O . GLY A 1 162 ? -1.550 24.149 27.350 1.00 58.38 162 GLY A O 1
ATOM 1305 N N . ASN A 1 163 ? -2.400 23.032 25.591 1.00 54.81 163 ASN A N 1
ATOM 1306 C CA . ASN A 1 163 ? -3.799 23.431 25.825 1.00 54.81 163 ASN A CA 1
ATOM 1307 C C . ASN A 1 163 ? -4.756 22.283 26.219 1.00 54.81 163 ASN A C 1
ATOM 1309 O O . ASN A 1 163 ? -5.894 22.559 26.587 1.00 54.81 163 ASN A O 1
ATOM 1313 N N . ILE A 1 164 ? -4.337 21.007 26.192 1.00 56.50 164 ILE A N 1
ATOM 1314 C CA . ILE A 1 164 ? -5.250 19.849 26.386 1.00 56.50 164 ILE A CA 1
ATOM 1315 C C . ILE A 1 164 ? -4.894 18.967 27.608 1.00 56.50 164 ILE A C 1
ATOM 1317 O O . ILE A 1 164 ? -5.707 18.161 28.070 1.00 56.50 164 ILE A O 1
ATOM 1321 N N . PHE A 1 165 ? -3.709 19.112 28.214 1.00 47.66 165 PHE A N 1
ATOM 1322 C CA . PHE A 1 165 ? -3.218 18.113 29.182 1.00 47.66 165 PHE A CA 1
ATOM 1323 C C . PHE A 1 165 ? -3.703 18.239 30.628 1.00 47.66 165 PHE A C 1
ATOM 1325 O O . PHE A 1 165 ? -3.405 17.356 31.436 1.00 47.66 165 PHE A O 1
ATOM 1332 N N . LYS A 1 166 ? -4.499 19.256 30.979 1.00 45.31 166 LYS A N 1
ATOM 1333 C CA . LYS A 1 166 ? -5.142 19.278 32.306 1.00 45.31 166 LYS A CA 1
ATOM 1334 C C . LYS A 1 166 ? -6.121 18.107 32.510 1.00 45.31 166 LYS A C 1
ATOM 1336 O O . LYS A 1 166 ? -6.364 17.744 33.656 1.00 45.31 166 LYS A O 1
ATOM 1341 N N . THR A 1 167 ? -6.607 17.460 31.445 1.00 41.91 167 THR A N 1
ATOM 1342 C CA . THR A 1 167 ? -7.642 16.411 31.556 1.00 41.91 167 THR A CA 1
ATOM 1343 C C . THR A 1 167 ? -7.095 14.974 31.530 1.00 41.91 167 THR A C 1
ATOM 1345 O O . THR A 1 167 ? -7.673 14.094 32.161 1.00 41.91 167 THR A O 1
ATOM 1348 N N . PHE A 1 168 ? -5.951 14.707 30.886 1.00 44.94 168 PHE A N 1
ATOM 1349 C CA . PHE A 1 168 ? -5.446 13.328 30.706 1.00 44.94 168 PHE A CA 1
ATOM 1350 C C . PHE A 1 168 ? -4.426 12.859 31.761 1.00 44.94 168 PHE A C 1
ATOM 1352 O O . PHE A 1 168 ? -4.195 11.659 31.907 1.00 44.94 168 PHE A O 1
ATOM 1359 N N . GLY A 1 169 ? -3.843 13.771 32.548 1.00 33.16 169 GLY A N 1
ATOM 1360 C CA . GLY A 1 169 ? -2.807 13.449 33.541 1.00 33.16 169 GLY A CA 1
ATOM 1361 C C . GLY A 1 169 ? -3.272 12.675 34.784 1.00 33.16 169 GLY A C 1
ATOM 1362 O O . GLY A 1 169 ? -2.431 12.242 35.566 1.00 33.16 169 GLY A O 1
ATOM 1363 N N . LYS A 1 170 ? -4.582 12.468 34.986 1.00 29.88 170 LYS A N 1
ATOM 1364 C CA . LYS A 1 170 ? -5.115 11.807 36.196 1.00 29.88 170 LYS A CA 1
ATOM 1365 C C . LYS A 1 170 ? -5.312 10.285 36.065 1.00 29.88 170 LYS A C 1
ATOM 1367 O O . LYS A 1 170 ? -5.565 9.634 37.071 1.00 29.88 170 LYS A O 1
ATOM 1372 N N . GLN A 1 171 ? -5.169 9.705 34.867 1.00 36.72 171 GLN A N 1
ATOM 1373 C CA . GLN A 1 171 ? -5.448 8.277 34.600 1.00 36.72 171 GLN A CA 1
ATOM 1374 C C . GLN A 1 171 ? -4.198 7.368 34.561 1.00 36.72 171 GLN A C 1
ATOM 1376 O O . GLN A 1 171 ? -4.328 6.153 34.611 1.00 36.72 171 GLN A O 1
ATOM 1381 N N . SER A 1 172 ? -2.974 7.915 34.528 1.00 32.56 172 SER A N 1
ATOM 1382 C CA . SER A 1 172 ? -1.742 7.110 34.369 1.00 32.56 172 SER A CA 1
ATOM 1383 C C . SER A 1 172 ? -1.098 6.619 35.682 1.00 32.56 172 SER A C 1
ATOM 1385 O O . SER A 1 172 ? -0.022 6.027 35.640 1.00 32.56 172 SER A O 1
ATOM 1387 N N . SER A 1 173 ? -1.714 6.842 36.850 1.00 29.75 173 SER A N 1
ATOM 1388 C CA . SER A 1 173 ? -1.162 6.435 38.156 1.00 29.75 173 SER A CA 1
ATOM 1389 C C . SER A 1 173 ? -2.158 5.606 38.974 1.00 29.75 173 SER A C 1
ATOM 1391 O O . SER A 1 173 ? -2.594 6.005 40.050 1.00 29.75 173 SER A O 1
ATOM 1393 N N . LYS A 1 174 ? -2.569 4.448 38.446 1.00 24.25 174 LYS A N 1
ATOM 1394 C CA . LYS A 1 174 ? -3.001 3.292 39.253 1.00 24.25 174 LYS A CA 1
ATOM 1395 C C . LYS A 1 174 ? -3.105 2.044 38.373 1.00 24.25 174 LYS A C 1
ATOM 1397 O O . LYS A 1 174 ? -3.931 1.999 37.474 1.00 24.25 174 LYS A O 1
ATOM 1402 N N . GLY A 1 175 ? -2.310 1.020 38.686 1.00 24.52 175 GLY A N 1
ATOM 1403 C CA . GLY A 1 175 ? -2.630 -0.371 38.335 1.00 24.52 175 GLY A CA 1
ATOM 1404 C C . GLY A 1 175 ? -1.723 -1.045 37.306 1.00 24.52 175 GLY A C 1
ATOM 1405 O O . GLY A 1 175 ? -2.047 -1.117 36.128 1.00 24.52 175 GLY A O 1
ATOM 1406 N N . LYS A 1 176 ? -0.612 -1.610 37.786 1.00 24.72 176 LYS A N 1
ATOM 1407 C CA . LYS A 1 176 ? 0.158 -2.682 37.138 1.00 24.72 176 LYS A CA 1
ATOM 1408 C C . LYS A 1 176 ? -0.599 -4.028 37.229 1.00 24.72 176 LYS A C 1
ATOM 1410 O O . LYS A 1 176 ? -1.191 -4.304 38.264 1.00 24.72 176 LYS A O 1
ATOM 1415 N N . THR A 1 177 ? -0.420 -4.866 36.197 1.00 21.58 177 THR A N 1
ATOM 1416 C CA . THR A 1 177 ? -0.459 -6.352 36.188 1.00 21.58 177 THR A CA 1
ATOM 1417 C C . THR A 1 177 ? -1.820 -7.059 36.325 1.00 21.58 177 THR A C 1
ATOM 1419 O O . THR A 1 177 ? -2.383 -7.103 37.407 1.00 21.58 177 THR A O 1
ATOM 1422 N N . HIS A 1 178 ? -2.293 -7.729 35.261 1.00 23.94 178 HIS A N 1
ATOM 1423 C CA . HIS A 1 178 ? -2.289 -9.202 35.115 1.00 23.94 178 HIS A CA 1
ATOM 1424 C C . HIS A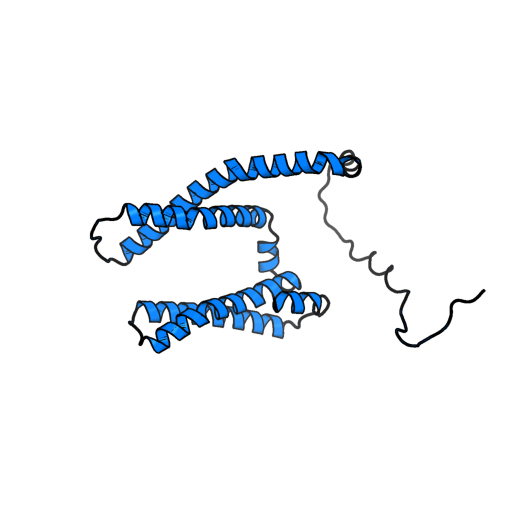 1 178 ? -3.095 -9.621 33.868 1.00 23.94 178 HIS A C 1
ATOM 1426 O O . HIS A 1 178 ? -4.284 -9.347 33.746 1.00 23.94 178 HIS A O 1
ATOM 1432 N N . THR A 1 179 ? -2.444 -10.333 32.951 1.00 32.97 179 THR A N 1
ATOM 1433 C CA . THR A 1 179 ? -3.050 -11.041 31.819 1.00 32.97 179 THR A CA 1
ATOM 1434 C C . THR A 1 179 ? -4.048 -12.079 32.330 1.00 32.97 179 THR A C 1
ATOM 1436 O O . THR A 1 179 ? -3.608 -13.026 32.982 1.00 32.97 179 THR A O 1
ATOM 1439 N N . LYS A 1 180 ? -5.347 -11.913 32.042 1.00 20.94 180 LYS A N 1
ATOM 1440 C CA . LYS A 1 180 ? -6.368 -12.975 31.911 1.00 20.94 180 LYS A CA 1
ATOM 1441 C C . LYS A 1 180 ? -7.526 -12.450 31.046 1.00 20.94 180 LYS A C 1
ATOM 1443 O O . LYS A 1 180 ? -8.240 -11.550 31.464 1.00 20.94 180 LYS A O 1
ATOM 1448 N N . THR A 1 181 ? -7.710 -13.019 29.856 1.00 34.56 181 THR A N 1
ATOM 1449 C CA . THR A 1 181 ? -9.015 -13.053 29.172 1.00 34.56 181 THR A CA 1
ATOM 1450 C C . THR A 1 181 ? -9.896 -14.009 29.980 1.00 34.56 181 THR A C 1
ATOM 1452 O O . THR A 1 181 ? -9.444 -15.129 30.238 1.00 34.56 181 THR A O 1
ATOM 1455 N N . PRO A 1 182 ? -11.052 -13.565 30.499 1.00 28.84 182 PRO A N 1
ATOM 1456 C CA . PRO A 1 182 ? -12.322 -14.018 29.915 1.00 28.84 182 PRO A CA 1
ATOM 1457 C C . PRO A 1 182 ? -13.473 -12.983 29.995 1.00 28.84 182 PRO A C 1
ATOM 1459 O O . PRO A 1 182 ? -13.509 -12.156 30.895 1.00 28.84 182 PRO A O 1
ATOM 1462 N N . ASP A 1 183 ? -14.409 -13.096 29.047 1.00 29.62 183 ASP A N 1
ATOM 1463 C CA . ASP A 1 183 ? -15.865 -12.928 29.235 1.00 29.62 183 ASP A CA 1
ATOM 1464 C C . ASP A 1 183 ? -16.413 -11.579 29.776 1.00 29.62 183 ASP A C 1
ATOM 1466 O O . ASP A 1 183 ? -16.358 -11.285 30.969 1.00 29.62 183 ASP A O 1
ATOM 1470 N N . ALA A 1 184 ? -16.982 -10.756 28.882 1.00 28.81 184 ALA A N 1
ATOM 1471 C CA . ALA A 1 184 ? -17.806 -9.591 29.238 1.00 28.81 184 ALA A CA 1
ATOM 1472 C C . ALA A 1 184 ? -18.816 -9.242 28.123 1.00 28.81 184 ALA A C 1
ATOM 1474 O O . ALA A 1 184 ? -18.977 -8.079 27.745 1.00 28.81 184 ALA A O 1
ATOM 1475 N N . ASP A 1 185 ? -19.514 -10.264 27.624 1.00 31.19 185 ASP A N 1
ATOM 1476 C CA . ASP A 1 185 ? -20.668 -10.153 26.720 1.00 31.19 185 ASP A CA 1
ATOM 1477 C C . ASP A 1 185 ? -21.956 -9.640 27.422 1.00 31.19 185 ASP A C 1
ATOM 1479 O O . ASP A 1 185 ? -23.007 -9.548 26.795 1.00 31.19 185 ASP A O 1
ATOM 1483 N N . GLU A 1 186 ? -21.934 -9.241 28.704 1.00 31.39 186 GLU A N 1
ATOM 1484 C CA . GLU A 1 186 ? -23.180 -9.183 29.495 1.00 31.39 186 GLU A CA 1
ATOM 1485 C C . GLU A 1 186 ? -23.568 -7.841 30.151 1.00 31.39 186 GLU A C 1
ATOM 1487 O O . GLU A 1 186 ? -24.341 -7.885 31.093 1.00 31.39 186 GLU A O 1
ATOM 1492 N N . LYS A 1 187 ? -23.119 -6.629 29.751 1.00 26.94 187 LYS A N 1
ATOM 1493 C CA . LYS A 1 187 ? -23.665 -5.384 30.397 1.00 26.94 187 LYS A CA 1
ATOM 1494 C C . LYS A 1 187 ? -23.962 -4.135 29.554 1.00 26.94 187 LYS A C 1
ATOM 1496 O O . LYS A 1 187 ? -24.606 -3.230 30.076 1.00 26.94 187 LYS A O 1
ATOM 1501 N N . ILE A 1 188 ? -23.623 -4.055 28.265 1.00 29.58 188 ILE A N 1
ATOM 1502 C CA . ILE A 1 188 ? -23.890 -2.833 27.452 1.00 29.58 188 ILE A CA 1
ATOM 1503 C C . ILE A 1 188 ? -25.112 -3.014 26.521 1.00 29.58 188 ILE A C 1
ATOM 1505 O O . ILE A 1 188 ? -25.377 -2.220 25.631 1.00 29.58 188 ILE A O 1
ATOM 1509 N N . CYS A 1 189 ? -25.933 -4.039 26.776 1.00 28.09 189 CYS A N 1
ATOM 1510 C CA . CYS A 1 189 ? -27.200 -4.291 26.077 1.00 28.09 189 CYS A CA 1
ATOM 1511 C C . CYS A 1 189 ? -28.425 -3.627 26.758 1.00 28.09 189 CYS A C 1
ATOM 1513 O O . CYS A 1 189 ? -29.554 -3.863 26.339 1.00 28.09 189 CYS A O 1
ATOM 1515 N N . GLN A 1 190 ? -28.252 -2.809 27.811 1.00 29.80 190 GLN A N 1
ATOM 1516 C CA . GLN A 1 190 ? -29.393 -2.334 28.622 1.00 29.80 190 GLN A CA 1
ATOM 1517 C C . GLN A 1 190 ? -29.604 -0.815 28.762 1.00 29.80 190 GLN A C 1
ATOM 1519 O O . GLN A 1 190 ? -30.530 -0.437 29.472 1.00 29.80 190 GLN A O 1
ATOM 1524 N N . LYS A 1 191 ? -28.850 0.077 28.093 1.00 27.44 191 LYS A N 1
ATOM 1525 C CA . LYS A 1 191 ? -29.044 1.536 28.301 1.00 27.44 191 LYS A CA 1
ATOM 1526 C C . LYS A 1 191 ? -29.491 2.411 27.124 1.00 27.44 191 LYS A C 1
ATOM 1528 O O . LYS A 1 191 ? -29.779 3.572 27.368 1.00 27.44 191 LYS A O 1
ATOM 1533 N N . GLU A 1 192 ? -29.661 1.892 25.910 1.00 32.59 192 GLU A N 1
ATOM 1534 C CA . GLU A 1 192 ? -30.185 2.684 24.770 1.00 32.59 192 GLU A CA 1
ATOM 1535 C C . GLU A 1 192 ? -31.470 2.087 24.169 1.00 32.59 192 GLU A C 1
ATOM 1537 O O . GLU A 1 192 ? -31.642 2.027 22.957 1.00 32.59 192 GLU A O 1
ATOM 1542 N N . LYS A 1 193 ? -32.380 1.595 25.020 1.00 27.09 193 LYS A N 1
ATOM 1543 C CA . LYS A 1 193 ? -33.654 0.989 24.587 1.00 27.09 193 LYS A CA 1
ATOM 1544 C C . LYS A 1 193 ? -34.908 1.710 25.088 1.00 27.09 193 LYS A C 1
ATOM 1546 O O . LYS A 1 193 ? -35.969 1.099 25.122 1.00 27.09 193 LYS A O 1
ATOM 1551 N N . HIS A 1 194 ? -34.807 2.965 25.521 1.00 28.27 194 HIS A N 1
ATOM 1552 C CA . HIS A 1 194 ? -35.968 3.656 26.082 1.00 28.27 194 HIS A CA 1
ATOM 1553 C C . HIS A 1 194 ? -35.946 5.168 25.837 1.00 28.27 194 HIS A C 1
ATOM 1555 O O . HIS A 1 194 ? -35.882 5.921 26.793 1.00 28.27 194 HIS A O 1
ATOM 1561 N N . GLU A 1 195 ? -35.988 5.602 24.573 1.00 29.80 195 GLU A N 1
ATOM 1562 C CA . GLU A 1 195 ? -36.775 6.787 24.180 1.00 29.80 195 GLU A CA 1
ATOM 1563 C C . GLU A 1 195 ? -36.920 6.833 22.646 1.00 29.80 195 GLU A C 1
ATOM 1565 O O . GLU A 1 195 ? -36.120 7.430 21.929 1.00 29.80 195 GLU A O 1
ATOM 1570 N N . ASP A 1 196 ? -37.921 6.118 22.130 1.00 26.73 196 ASP A N 1
ATOM 1571 C CA . ASP A 1 196 ? -38.382 6.228 20.744 1.00 26.73 196 ASP A CA 1
ATOM 1572 C C . ASP A 1 196 ? -39.348 7.425 20.608 1.00 26.73 196 ASP A C 1
ATOM 1574 O O . ASP A 1 196 ? -40.377 7.398 21.275 1.00 26.73 196 ASP A O 1
ATOM 1578 N N . VAL A 1 197 ? -39.046 8.357 19.673 1.00 35.16 197 VAL A N 1
ATOM 1579 C CA . VAL A 1 197 ? -39.952 8.896 18.604 1.00 35.16 197 VAL A CA 1
ATOM 1580 C C . VAL A 1 197 ? -41.171 9.754 19.092 1.00 35.16 197 VAL A C 1
ATOM 1582 O O . VAL A 1 197 ? -41.618 9.511 20.201 1.00 35.16 197 VAL A O 1
ATOM 1585 N N . PRO A 1 198 ? -41.815 10.723 18.362 1.00 35.66 198 PRO A N 1
ATOM 1586 C CA . PRO A 1 198 ? -41.758 11.135 16.940 1.00 35.66 198 PRO A CA 1
ATOM 1587 C C . PRO A 1 198 ? -41.812 12.676 16.655 1.00 35.66 198 PRO A C 1
ATOM 1589 O O . PRO A 1 198 ? -41.894 13.503 17.552 1.00 35.66 198 PRO A O 1
ATOM 1592 N N . LEU A 1 199 ? -41.934 13.007 15.355 1.00 35.81 199 LEU A N 1
ATOM 1593 C CA . LEU A 1 199 ? -42.689 14.138 14.765 1.00 35.81 199 LEU A CA 1
ATOM 1594 C C . LEU A 1 199 ? -41.954 15.462 14.497 1.00 35.81 199 LEU A C 1
ATOM 1596 O O . LEU A 1 199 ? -42.179 16.501 15.105 1.00 35.81 199 LEU A O 1
ATOM 1600 N N . GLU A 1 200 ? -41.200 15.433 13.401 1.00 43.19 200 GLU A N 1
ATOM 1601 C CA . GLU A 1 200 ? -41.217 16.513 12.414 1.00 43.19 200 GLU A CA 1
ATOM 1602 C C . GLU A 1 200 ? -42.605 16.558 11.744 1.00 43.19 200 GLU A C 1
ATOM 1604 O O . GLU A 1 200 ? -42.971 15.592 11.066 1.00 43.19 200 GLU A O 1
ATOM 1609 N N . LYS A 1 201 ? -43.375 17.637 11.979 1.00 32.84 201 LYS A N 1
ATOM 1610 C CA . LYS A 1 201 ? -44.325 18.332 11.072 1.00 32.84 201 LYS A CA 1
ATOM 1611 C C . LYS A 1 201 ? -45.255 19.257 11.870 1.00 32.84 201 LYS A C 1
ATOM 1613 O O . LYS A 1 201 ? -45.592 18.961 13.005 1.00 32.84 201 LYS A O 1
ATOM 1618 N N . ASP A 1 202 ? -45.676 20.331 11.208 1.00 31.41 202 ASP A N 1
ATOM 1619 C CA . ASP A 1 202 ? -46.656 21.345 11.623 1.00 31.41 202 ASP A CA 1
ATOM 1620 C C . ASP A 1 202 ? -46.074 22.535 12.418 1.00 31.41 202 ASP A C 1
ATOM 1622 O O . ASP A 1 202 ? -45.693 22.443 13.573 1.00 31.41 202 ASP A O 1
ATOM 1626 N N . ILE A 1 203 ? -45.759 23.648 11.742 1.00 34.12 203 ILE A N 1
ATOM 1627 C CA . ILE A 1 203 ? -46.694 24.734 11.389 1.00 34.12 203 ILE A CA 1
ATOM 1628 C C . ILE A 1 203 ? -46.909 25.697 12.570 1.00 34.12 203 ILE A C 1
ATOM 1630 O O . ILE A 1 203 ? -47.495 25.353 13.584 1.00 34.12 203 ILE A O 1
ATOM 1634 N N . LEU A 1 204 ? -46.479 26.945 12.346 1.00 36.97 204 LEU A N 1
ATOM 1635 C CA . LEU A 1 204 ? -47.113 28.193 12.791 1.00 36.97 204 LEU A CA 1
ATOM 1636 C C . LEU A 1 204 ? -47.662 28.242 14.231 1.00 36.97 204 LEU A C 1
ATOM 1638 O O . LEU A 1 204 ? -48.765 27.764 14.485 1.00 36.97 204 LEU A O 1
ATOM 1642 N N . ARG A 1 205 ? -47.058 29.083 15.081 1.00 34.88 205 ARG A N 1
ATOM 1643 C CA . ARG A 1 205 ? -47.682 30.351 15.526 1.00 34.88 205 ARG A CA 1
ATOM 1644 C C . ARG A 1 205 ? -46.880 31.045 16.634 1.00 34.88 205 ARG A C 1
ATOM 1646 O O . ARG A 1 205 ? -46.656 30.482 17.690 1.00 34.88 205 ARG A O 1
ATOM 1653 N N . VAL A 1 206 ? -46.612 32.325 16.363 1.00 34.44 206 VAL A N 1
ATOM 1654 C CA . VAL A 1 206 ? -46.804 33.480 17.261 1.00 34.44 206 VAL A CA 1
ATOM 1655 C C . VAL A 1 206 ? -45.901 33.582 18.500 1.00 34.44 206 VAL A C 1
ATOM 1657 O O . VAL A 1 206 ? -46.110 32.879 19.480 1.00 34.44 206 VAL A O 1
ATOM 1660 N N . PRO A 1 207 ? -45.005 34.585 18.536 1.00 38.81 207 PRO A N 1
ATOM 1661 C CA . PRO A 1 207 ? -44.682 35.274 19.773 1.00 38.81 207 PRO A CA 1
ATOM 1662 C C . PRO A 1 207 ? -45.773 36.318 20.043 1.00 38.81 207 PRO A C 1
ATOM 1664 O O . PRO A 1 207 ? -46.015 37.173 19.188 1.00 38.81 207 PRO A O 1
ATOM 1667 N N . LYS A 1 208 ? -46.432 36.266 21.201 1.00 34.75 208 LYS A N 1
ATOM 1668 C CA . LYS A 1 208 ? -47.021 37.455 21.827 1.00 34.75 208 LYS A CA 1
ATOM 1669 C C . LYS A 1 208 ? -47.359 37.200 23.296 1.00 34.75 208 LYS A C 1
ATOM 1671 O O . LYS A 1 208 ? -48.154 36.315 23.586 1.00 34.75 208 LYS A O 1
ATOM 1676 N N . GLU A 1 209 ? -46.777 38.095 24.092 1.00 36.03 209 GLU A N 1
ATOM 1677 C CA . GLU A 1 209 ? -47.104 38.518 25.464 1.00 36.03 209 GLU A CA 1
ATOM 1678 C C . GLU A 1 209 ? -46.664 37.603 26.611 1.00 36.03 209 GLU A C 1
ATOM 1680 O O . GLU A 1 209 ? -47.178 36.475 26.752 1.00 36.03 209 GLU A O 1
#

Sequence (209 aa):
MFLGYMVVKFRNVKLKRLTQVVGWCSSFAVGVAVLWAAYRWNAELPTARVAAVYAATHRVAWCIALSWLTFACITGHGGYIERILSWGPFNVLGNLAYMAYLTHPVVMLYHASRTRDLMYYSQYEKVYAFFGHFLTTLIISAIFYVLIEMPCTRLGVILLKGNIFKTFGKQSSKGKTHTKTPDADEKICQKEKHEDVPLEKDILRVPKE

InterPro domains:
  IPR052728 Oxygen and lipid transport regulator [PTHR11161] (1-170)